Protein AF-A0A8B9TAA3-F1 (afdb_monomer)

Foldseek 3Di:
DDPPPPPLQPPLLVQLVVVLVLQQQLLQQLCCLQVLDPLVQWDWDADLNDTGTHGPDPVVSVVSNVVSVLCSVCSSVVFFQWKWKFKAAPVRHTFKIKIFGDDDDPDDPDDPVVVVNVVSVVSVVVRVCSNCCSVVDDHDDPNIDIDMDTDTDPVCPVPPPPSPDPDPDPPDDDPDPDDQPFPFPDPPGITMGGRDDD

pLDDT: mean 74.09, std 23.79, range [23.0, 96.75]

Mean predicted aligned error: 11.4 Å

Radius of gyration: 18.13 Å; Cα contacts (8 Å, |Δi|>4): 226; chains: 1; bounding box: 52×40×45 Å

Nearest PDB structures (foldseek):
  6k07-assembly1_A  TM=8.838E-01  e=9.337E-25  Homo sapiens
  4fjo-assembly3_C  TM=8.435E-01  e=1.873E-25  Mus musculus
  6k08-assembly1_A  TM=8.294E-01  e=1.663E-25  Homo sapiens
  3abd-assembly2_B  TM=8.112E-01  e=2.279E-24  Homo sapiens
  6ekm-assembly1_A  TM=8.082E-01  e=3.257E-24  Mus musculus

InterPro domains:
  IPR003511 HORMA domain [PF02301] (18-103)
  IPR003511 HORMA domain [PS50815] (13-198)
  IPR036570 HORMA domain superfamily [G3DSA:3.30.900.10] (6-195)
  IPR036570 HORMA domain superfamily [SSF56019] (13-161)
  IPR045091 Mad2-like [PTHR11842] (1-167)

Solvent-accessible surface area (backbone atoms only — not comparable to full-atom values): 11982 Å² total; per-residue (Å²): 143,80,85,79,69,88,68,70,74,54,59,37,46,53,51,21,50,55,49,44,55,47,50,54,53,47,50,37,34,48,37,53,65,65,58,54,46,68,69,88,46,46,44,85,42,76,54,73,93,37,84,42,44,39,66,72,44,65,70,60,51,47,53,53,50,53,54,42,61,66,44,34,68,36,40,42,69,63,30,44,40,33,43,30,45,34,35,18,40,80,86,66,47,67,45,36,34,44,36,41,54,53,81,84,75,78,90,66,100,64,65,66,72,65,49,53,57,51,48,44,54,52,53,34,52,50,53,55,50,57,76,54,40,58,87,78,45,81,84,72,72,83,70,31,46,75,51,80,46,76,43,60,38,87,84,44,75,82,66,51,91,74,58,79,67,81,70,76,76,88,80,71,96,68,92,73,92,63,88,75,84,56,79,75,58,81,66,91,54,46,39,62,37,66,48,78,77,131

Sequence (198 aa):
MTTLTRQDLNFGQVVADVLSEFLEVAVHLILYVREVYPIGIFQKRKKYNVPVQMSCHPELNQYIQDTLHCVKPLLEKNDVEKVVVVILDKEHHPVERFVFEITQPPLLSISSESLLSHVEQLLRAFILKISVCDAVLDNNPPGCTFTVLVHTREAATRNMEKIQVIKVSDSSGCLCASKLQSKEWKLKNFGIAKVKGC

Organism: Anas platyrhynchos (NCBI:txid8839)

Structure (mmCIF, N/CA/C/O backbone):
data_AF-A0A8B9TAA3-F1
#
_entry.id   AF-A0A8B9TAA3-F1
#
loop_
_atom_site.group_PDB
_atom_site.id
_atom_site.type_symbol
_atom_site.label_atom_id
_atom_site.label_alt_id
_atom_site.label_comp_id
_atom_site.label_asym_id
_atom_site.label_entity_id
_atom_site.label_seq_id
_atom_site.pdbx_PDB_ins_code
_atom_site.Cartn_x
_atom_site.Cartn_y
_atom_site.Cartn_z
_atom_site.occupancy
_atom_site.B_iso_or_equiv
_atom_site.auth_seq_id
_atom_site.auth_comp_id
_atom_site.auth_asym_id
_atom_site.auth_atom_id
_atom_site.pdbx_PDB_model_num
ATOM 1 N N . MET A 1 1 ? 35.825 3.969 -27.704 1.00 35.84 1 MET A N 1
ATOM 2 C CA . MET A 1 1 ? 34.403 3.707 -28.002 1.00 35.84 1 MET A CA 1
ATOM 3 C C . MET A 1 1 ? 33.716 3.341 -26.703 1.00 35.84 1 MET A C 1
ATOM 5 O O . MET A 1 1 ? 33.803 2.200 -26.279 1.00 35.84 1 MET A O 1
ATOM 9 N N . THR A 1 2 ? 33.102 4.318 -26.049 1.00 38.94 2 THR A N 1
ATOM 10 C CA . THR A 1 2 ? 32.240 4.100 -24.880 1.00 38.94 2 THR A CA 1
ATOM 11 C C . THR A 1 2 ? 31.248 5.253 -24.867 1.00 38.94 2 THR A C 1
ATOM 13 O O . THR A 1 2 ? 31.453 6.287 -24.240 1.00 38.94 2 THR A O 1
ATOM 16 N N . THR A 1 3 ? 30.204 5.117 -25.679 1.00 35.88 3 THR A N 1
ATOM 17 C CA . THR A 1 3 ? 29.025 5.980 -25.630 1.00 35.88 3 THR A CA 1
ATOM 18 C C . THR A 1 3 ? 28.256 5.628 -24.363 1.00 35.88 3 THR A C 1
ATOM 20 O O . THR A 1 3 ? 27.478 4.680 -24.349 1.00 35.88 3 THR A O 1
ATOM 23 N N . LEU A 1 4 ? 28.529 6.356 -23.278 1.00 41.09 4 LEU A N 1
ATOM 24 C CA . LEU A 1 4 ? 27.717 6.326 -22.065 1.00 41.09 4 LEU A CA 1
ATOM 25 C C . LEU A 1 4 ? 26.343 6.921 -22.396 1.00 41.09 4 LEU A C 1
ATOM 27 O O . LEU A 1 4 ? 26.202 8.131 -22.587 1.00 41.09 4 LEU A O 1
ATOM 31 N N . THR A 1 5 ? 25.337 6.058 -22.508 1.00 41.19 5 THR A N 1
ATOM 32 C CA . THR A 1 5 ? 23.937 6.416 -22.729 1.00 41.19 5 THR A CA 1
ATOM 33 C C . THR A 1 5 ? 23.378 7.099 -21.481 1.00 41.19 5 THR A C 1
ATOM 35 O O . THR A 1 5 ? 22.886 6.488 -20.540 1.00 41.19 5 THR A O 1
ATOM 38 N N . ARG A 1 6 ? 23.425 8.433 -21.472 1.00 41.75 6 ARG A N 1
ATOM 39 C CA . ARG A 1 6 ? 22.845 9.299 -20.428 1.00 41.75 6 ARG A CA 1
ATOM 40 C C . ARG A 1 6 ? 21.297 9.318 -20.433 1.00 41.75 6 ARG A C 1
ATOM 42 O O . ARG A 1 6 ? 20.706 10.187 -19.804 1.00 41.75 6 ARG A O 1
ATOM 49 N N . GLN A 1 7 ? 20.641 8.408 -21.159 1.00 45.97 7 GLN A N 1
ATOM 50 C CA . GLN A 1 7 ? 19.182 8.364 -21.350 1.00 45.97 7 GLN A CA 1
ATOM 51 C C . GLN A 1 7 ? 18.492 7.175 -20.655 1.00 45.97 7 GLN A C 1
ATOM 53 O O . GLN A 1 7 ? 17.287 7.241 -20.432 1.00 45.97 7 GLN A O 1
ATOM 58 N N . ASP A 1 8 ? 19.233 6.150 -20.221 1.00 47.09 8 ASP A N 1
ATOM 59 C CA . ASP A 1 8 ? 18.654 4.967 -19.556 1.00 47.09 8 ASP A CA 1
ATOM 60 C C . ASP A 1 8 ? 18.312 5.199 -18.070 1.00 47.09 8 ASP A C 1
ATOM 62 O O . ASP A 1 8 ? 17.507 4.478 -17.488 1.00 47.09 8 ASP A O 1
ATOM 66 N N . LEU A 1 9 ? 18.869 6.249 -17.453 1.00 50.12 9 LEU A N 1
ATOM 67 C CA . LEU A 1 9 ? 18.674 6.565 -16.030 1.00 50.12 9 LEU A CA 1
ATOM 68 C C . LEU A 1 9 ? 17.300 7.167 -15.684 1.00 50.12 9 LEU A C 1
ATOM 70 O O . LEU A 1 9 ? 17.005 7.309 -14.506 1.00 50.12 9 LEU A O 1
ATOM 74 N N . ASN A 1 10 ? 16.450 7.513 -16.658 1.00 68.19 10 ASN A N 1
ATOM 75 C CA . ASN A 1 10 ? 15.246 8.312 -16.377 1.00 68.19 10 ASN A CA 1
ATOM 76 C C . ASN A 1 10 ? 13.942 7.493 -16.341 1.00 68.19 10 ASN A C 1
ATOM 78 O O . ASN A 1 10 ? 13.054 7.772 -15.545 1.00 68.19 10 ASN A O 1
ATOM 82 N N . PHE A 1 11 ? 13.804 6.448 -17.164 1.00 73.75 11 PHE A N 1
ATOM 83 C CA . PHE A 1 11 ? 12.534 5.712 -17.247 1.00 73.75 11 PHE A CA 1
ATOM 84 C C . PHE A 1 11 ? 12.300 4.785 -16.048 1.00 73.75 11 PHE A C 1
ATOM 86 O O . PHE A 1 11 ? 11.217 4.798 -15.469 1.00 73.75 11 PHE A O 1
ATOM 93 N N . GLY A 1 12 ? 13.320 4.019 -15.642 1.00 75.44 12 GLY A N 1
ATOM 94 C CA . GLY A 1 12 ? 13.222 3.130 -14.478 1.00 75.44 12 GLY A CA 1
ATOM 95 C C . GLY A 1 12 ? 12.920 3.891 -13.184 1.00 75.44 12 GLY A C 1
ATOM 96 O O . GLY A 1 12 ? 12.114 3.430 -12.381 1.00 75.44 12 GLY A O 1
ATOM 97 N N . GLN A 1 13 ? 13.486 5.093 -13.030 1.00 82.44 13 GLN A N 1
ATOM 98 C CA . GLN A 1 13 ? 13.207 5.986 -11.901 1.00 82.44 13 GLN A CA 1
ATOM 99 C C . GLN A 1 13 ? 11.763 6.488 -11.916 1.00 82.44 13 GLN A C 1
ATOM 101 O O . GLN A 1 13 ? 11.063 6.333 -10.921 1.00 82.44 13 GLN A O 1
ATOM 106 N N . VAL A 1 14 ? 11.275 6.988 -13.058 1.00 83.38 14 VAL A N 1
ATOM 107 C CA . VAL A 1 14 ? 9.879 7.441 -13.192 1.00 83.38 14 VAL A CA 1
ATO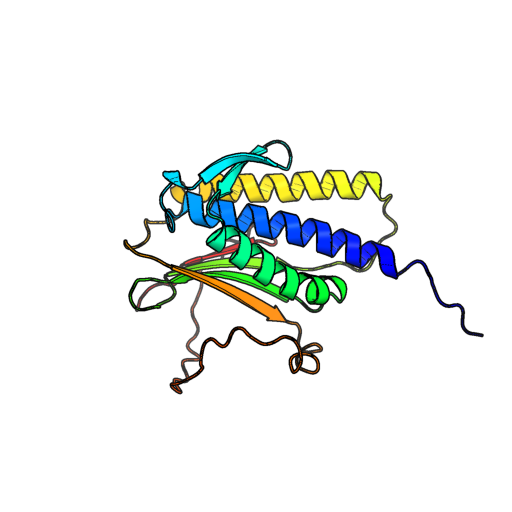M 108 C C . VAL A 1 14 ? 8.894 6.306 -12.904 1.00 83.38 14 VAL A C 1
ATOM 110 O O . VAL A 1 14 ? 7.909 6.506 -12.197 1.00 83.38 14 VAL A O 1
ATOM 113 N N . VAL A 1 15 ? 9.152 5.096 -13.411 1.00 82.94 15 VAL A N 1
ATOM 114 C CA . VAL A 1 15 ? 8.301 3.928 -13.136 1.00 82.94 15 VAL A CA 1
ATOM 115 C C . VAL A 1 15 ? 8.350 3.550 -11.655 1.00 82.94 15 VAL A C 1
ATOM 117 O O . VAL A 1 15 ? 7.301 3.291 -11.065 1.00 82.94 15 VAL A O 1
ATOM 120 N N . ALA A 1 16 ? 9.534 3.542 -11.040 1.00 86.94 16 ALA A N 1
ATOM 121 C CA . ALA A 1 16 ? 9.687 3.255 -9.618 1.00 86.94 16 ALA A CA 1
ATOM 122 C C . ALA A 1 16 ? 8.976 4.295 -8.738 1.00 86.94 16 ALA A C 1
ATOM 124 O O . ALA A 1 16 ? 8.317 3.908 -7.777 1.00 86.94 16 ALA A O 1
ATOM 125 N N . ASP A 1 17 ? 9.039 5.58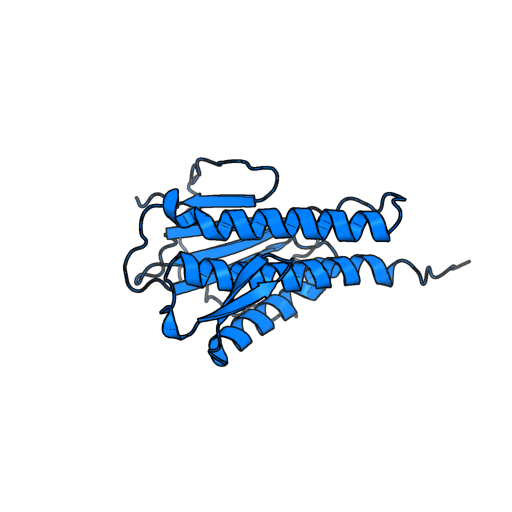2 -9.089 1.00 89.00 17 ASP A N 1
ATOM 126 C CA . ASP A 1 17 ? 8.326 6.664 -8.402 1.00 89.00 17 ASP A CA 1
ATOM 127 C C . ASP A 1 17 ? 6.809 6.476 -8.475 1.00 89.00 17 ASP A C 1
ATOM 129 O O . ASP A 1 17 ? 6.128 6.475 -7.448 1.00 89.00 17 ASP A O 1
ATOM 133 N N . VAL A 1 18 ? 6.283 6.244 -9.681 1.00 89.00 18 VAL A N 1
ATOM 134 C CA . VAL A 1 18 ? 4.846 6.032 -9.906 1.00 89.00 18 VAL A CA 1
ATOM 135 C C . VAL A 1 18 ? 4.347 4.791 -9.161 1.00 89.00 18 VAL A C 1
ATOM 137 O O . VAL A 1 18 ? 3.285 4.831 -8.537 1.00 89.00 18 VAL A O 1
ATOM 140 N N . LEU A 1 19 ? 5.104 3.689 -9.198 1.00 89.81 19 LEU A N 1
ATOM 141 C CA . LEU A 1 19 ? 4.757 2.463 -8.476 1.00 89.81 19 LEU A CA 1
ATOM 142 C C . LEU A 1 19 ? 4.865 2.639 -6.961 1.00 89.81 19 LEU A C 1
ATOM 144 O O . LEU A 1 19 ? 4.010 2.129 -6.243 1.00 89.81 19 LEU A O 1
ATOM 148 N N . SER A 1 20 ? 5.872 3.362 -6.470 1.00 92.12 20 SER A N 1
ATOM 149 C CA . SER A 1 20 ? 6.030 3.645 -5.042 1.00 92.12 20 SER A CA 1
ATOM 150 C C . SER A 1 20 ? 4.861 4.476 -4.513 1.00 92.12 20 SER A C 1
ATOM 152 O O . SER A 1 20 ? 4.282 4.114 -3.491 1.00 92.12 20 SER A O 1
ATOM 154 N N . GLU A 1 21 ? 4.460 5.538 -5.222 1.00 93.00 21 GLU A N 1
ATOM 155 C CA . GLU A 1 21 ? 3.287 6.341 -4.849 1.00 93.00 21 GLU A CA 1
ATOM 156 C C . GLU A 1 21 ? 2.005 5.496 -4.873 1.00 93.00 21 GLU A C 1
ATOM 158 O O . GLU A 1 21 ? 1.178 5.567 -3.961 1.00 93.00 21 GLU A O 1
ATOM 163 N N . PHE A 1 22 ? 1.844 4.653 -5.894 1.00 93.38 22 PHE A N 1
ATOM 164 C CA . PHE A 1 22 ? 0.690 3.767 -5.986 1.00 93.38 22 PHE A CA 1
ATOM 165 C C . PHE A 1 22 ? 0.630 2.768 -4.827 1.00 93.38 22 PHE A C 1
ATOM 167 O O . PHE A 1 22 ? -0.433 2.603 -4.227 1.00 93.38 22 PHE A O 1
ATOM 174 N N . LEU A 1 23 ? 1.748 2.109 -4.509 1.00 93.94 23 LEU A N 1
ATOM 175 C CA . LEU A 1 23 ? 1.826 1.142 -3.416 1.00 93.94 23 LEU A CA 1
ATOM 176 C C . LEU A 1 23 ? 1.536 1.812 -2.072 1.00 93.94 23 LEU A C 1
ATOM 178 O O . LEU A 1 23 ? 0.813 1.233 -1.267 1.00 93.94 23 LEU A O 1
ATOM 182 N N . GLU A 1 24 ? 2.006 3.043 -1.852 1.00 95.56 24 GLU A N 1
ATOM 183 C CA . GLU A 1 24 ? 1.664 3.822 -0.658 1.00 95.56 24 GLU A CA 1
ATOM 184 C C . GLU A 1 24 ? 0.150 3.994 -0.533 1.00 95.56 24 GLU A C 1
ATOM 186 O O . GLU A 1 24 ? -0.440 3.620 0.482 1.00 95.56 24 GLU A O 1
ATOM 191 N N . VAL A 1 25 ? -0.503 4.511 -1.576 1.00 95.81 25 VAL A N 1
ATOM 192 C CA . VAL A 1 25 ? -1.957 4.735 -1.576 1.00 95.81 25 VAL A CA 1
ATOM 193 C C . VAL A 1 25 ? -2.721 3.416 -1.426 1.00 95.81 25 VAL A C 1
ATOM 195 O O . VAL A 1 25 ? -3.713 3.355 -0.698 1.00 95.81 25 VAL A O 1
ATOM 198 N N . ALA A 1 26 ? -2.266 2.350 -2.085 1.00 95.19 26 ALA A N 1
ATOM 199 C CA . ALA A 1 26 ? -2.897 1.039 -2.026 1.00 95.19 26 ALA A CA 1
ATOM 200 C C . ALA A 1 26 ? -2.803 0.414 -0.627 1.00 95.19 26 ALA A C 1
ATOM 202 O O . ALA A 1 26 ? -3.810 -0.092 -0.137 1.00 95.19 26 ALA A O 1
ATOM 203 N N . VAL A 1 27 ? -1.642 0.485 0.037 1.00 95.69 27 VAL A N 1
ATOM 204 C CA . VAL A 1 27 ? -1.459 -0.020 1.409 1.00 95.69 27 VAL A CA 1
ATOM 205 C C . VAL A 1 27 ? -2.389 0.718 2.366 1.00 95.69 27 VAL A C 1
ATOM 207 O O . VAL A 1 27 ? -3.161 0.075 3.072 1.00 95.69 27 VAL A O 1
ATOM 210 N N . HIS A 1 28 ? -2.399 2.054 2.337 1.00 96.44 28 HIS A N 1
ATOM 211 C CA . HIS A 1 28 ? -3.296 2.852 3.177 1.00 96.44 28 HIS A CA 1
ATOM 212 C C . HIS A 1 28 ? -4.768 2.485 2.978 1.00 96.44 28 HIS A C 1
ATOM 214 O O . HIS A 1 28 ? -5.516 2.327 3.945 1.00 96.44 28 HIS A O 1
ATOM 220 N N . LEU A 1 29 ? -5.178 2.305 1.722 1.00 95.81 29 LEU A N 1
ATOM 221 C CA . LEU A 1 29 ? -6.547 1.943 1.399 1.00 95.81 29 LEU A CA 1
ATOM 222 C C . LEU A 1 29 ? -6.897 0.518 1.852 1.00 95.81 29 LEU A C 1
ATOM 224 O O . LEU A 1 29 ? -7.996 0.314 2.355 1.00 95.81 29 LEU A O 1
ATOM 228 N N . ILE A 1 30 ? -5.985 -0.452 1.724 1.00 94.75 30 ILE A N 1
ATOM 229 C CA . ILE A 1 30 ? -6.185 -1.820 2.233 1.00 94.75 30 ILE A CA 1
ATOM 230 C C . ILE A 1 30 ? -6.371 -1.799 3.753 1.00 94.75 30 ILE A C 1
ATOM 232 O O . ILE A 1 30 ? -7.315 -2.404 4.256 1.00 94.75 30 ILE A O 1
ATOM 236 N N . LEU A 1 31 ? -5.513 -1.074 4.478 1.00 95.06 31 LEU A N 1
ATOM 237 C CA . LEU A 1 31 ? -5.593 -0.965 5.938 1.00 95.06 31 LEU A CA 1
ATOM 238 C C . LEU A 1 31 ? -6.913 -0.349 6.409 1.00 95.06 31 LEU A C 1
ATOM 240 O O . LEU A 1 31 ? -7.438 -0.758 7.443 1.00 95.06 31 LEU A O 1
ATOM 244 N N . TYR A 1 32 ? -7.446 0.602 5.639 1.00 95.62 32 TYR A N 1
ATOM 245 C CA . TYR A 1 32 ? -8.754 1.199 5.882 1.00 95.62 32 TYR A CA 1
ATOM 246 C C . TYR A 1 32 ? -9.900 0.223 5.590 1.00 95.62 32 TYR A C 1
ATOM 248 O O . TYR A 1 32 ? -10.747 0.002 6.448 1.00 95.62 32 TYR A O 1
ATOM 256 N N . VAL A 1 33 ? -9.936 -0.363 4.387 1.00 93.81 33 VAL A N 1
ATOM 257 C CA . VAL A 1 33 ? -11.054 -1.210 3.928 1.00 93.81 33 VAL A CA 1
ATOM 258 C C . VAL A 1 33 ? -11.149 -2.504 4.733 1.00 93.81 33 VAL A C 1
ATOM 260 O O . VAL A 1 33 ? -12.241 -3.003 4.955 1.00 93.81 33 VAL A O 1
ATOM 263 N N . ARG A 1 34 ? -10.014 -3.051 5.179 1.00 93.19 34 ARG A N 1
ATOM 264 C CA . ARG A 1 34 ? -9.964 -4.282 5.982 1.00 93.19 34 ARG A CA 1
ATOM 265 C C . ARG A 1 34 ? -9.971 -4.027 7.489 1.00 93.19 34 ARG A C 1
ATOM 267 O O . ARG A 1 34 ? -9.723 -4.962 8.246 1.00 93.19 34 ARG A O 1
ATOM 274 N N . GLU A 1 35 ? -10.200 -2.776 7.896 1.00 93.50 35 GLU A N 1
ATOM 275 C CA . GLU A 1 35 ? -10.317 -2.335 9.292 1.00 93.50 35 GLU A CA 1
ATOM 276 C C . GLU A 1 35 ? -9.154 -2.795 10.194 1.00 93.50 35 GLU A C 1
ATOM 278 O O . GLU A 1 35 ? -9.328 -3.058 11.383 1.00 93.50 35 GLU A O 1
ATOM 283 N N . VAL A 1 36 ? -7.937 -2.875 9.637 1.00 93.88 36 VAL A N 1
ATOM 284 C CA . VAL A 1 36 ? -6.721 -3.230 10.399 1.00 93.88 36 VAL A CA 1
ATOM 285 C C . VAL A 1 36 ? -6.403 -2.138 11.421 1.00 93.88 36 VAL A C 1
ATOM 287 O O . VAL A 1 36 ? -5.937 -2.414 12.524 1.00 93.88 36 VAL A O 1
ATOM 290 N N . TYR A 1 37 ? -6.699 -0.889 11.060 1.00 94.50 37 TYR A N 1
ATOM 291 C CA . TYR A 1 37 ? -6.613 0.267 11.941 1.00 94.50 37 TYR A CA 1
ATOM 292 C C . TYR A 1 37 ? -7.961 0.991 12.017 1.00 94.50 37 TYR A C 1
ATOM 294 O O . TYR A 1 37 ? -8.730 0.970 11.054 1.00 94.50 37 TYR A O 1
ATOM 302 N N . PRO A 1 38 ? -8.254 1.677 13.136 1.00 93.56 38 PRO A N 1
ATOM 303 C CA . PRO A 1 38 ? -9.526 2.363 13.317 1.00 93.56 38 PRO A CA 1
ATOM 304 C C . PRO A 1 38 ? -9.718 3.482 12.289 1.00 93.56 38 PRO A C 1
ATOM 306 O O 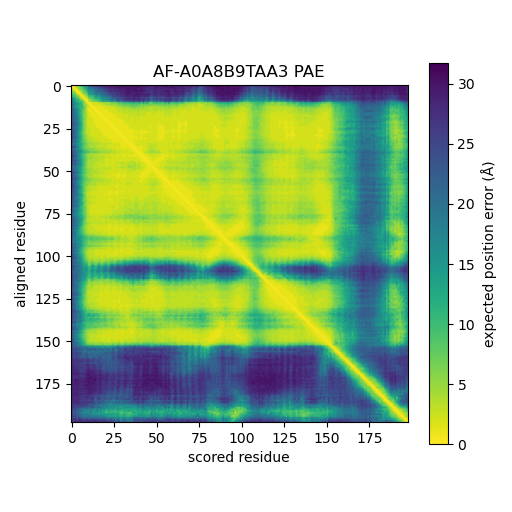. PRO A 1 38 ? -8.826 4.296 12.062 1.00 93.56 38 PRO A O 1
ATOM 309 N N . ILE A 1 39 ? -10.929 3.607 11.745 1.00 93.31 39 ILE A N 1
ATOM 310 C CA . ILE A 1 39 ? -11.269 4.620 10.729 1.00 93.31 39 ILE A CA 1
ATOM 311 C C . ILE A 1 39 ? -10.927 6.065 11.138 1.00 93.31 39 ILE A C 1
ATOM 313 O O . ILE A 1 39 ? -10.679 6.900 10.274 1.00 93.31 39 ILE A O 1
ATOM 317 N N . GLY A 1 40 ? -10.874 6.362 12.443 1.00 94.50 40 GLY A N 1
ATOM 318 C CA . GLY A 1 40 ? -10.580 7.694 12.979 1.00 94.50 40 GLY A CA 1
ATOM 319 C C . GLY A 1 40 ? -9.165 8.204 12.690 1.00 94.50 40 GLY A C 1
ATOM 320 O O . GLY A 1 40 ? -8.944 9.411 12.758 1.00 94.50 40 GLY A O 1
ATOM 321 N N . ILE A 1 41 ? -8.219 7.323 12.337 1.00 95.19 41 ILE A N 1
ATOM 322 C CA . ILE A 1 41 ? -6.873 7.748 11.922 1.00 95.19 41 ILE A CA 1
ATOM 323 C C . ILE A 1 41 ? -6.779 8.050 10.425 1.00 95.19 41 ILE A C 1
ATOM 325 O O . ILE A 1 41 ? -5.726 8.501 9.979 1.00 95.19 41 ILE A O 1
ATOM 329 N N . PHE A 1 42 ? -7.832 7.798 9.643 1.00 96.69 42 PHE A N 1
ATOM 330 C CA . PHE A 1 42 ? -7.827 7.992 8.197 1.00 96.69 42 PHE A CA 1
ATOM 331 C C . PHE A 1 42 ? -8.557 9.268 7.790 1.00 96.69 42 PHE A C 1
ATOM 333 O O . PHE A 1 42 ? -9.613 9.620 8.314 1.00 96.69 42 PHE A O 1
ATOM 340 N N . GLN A 1 43 ? -8.001 9.947 6.793 1.00 96.75 43 GLN A N 1
ATOM 341 C CA . GLN A 1 43 ? -8.584 11.124 6.179 1.00 96.75 43 GLN A CA 1
ATOM 342 C C . GLN A 1 43 ? -8.826 10.883 4.693 1.00 96.75 43 GLN A C 1
ATOM 344 O O . GLN A 1 43 ? -7.952 10.418 3.953 1.00 96.75 43 GLN A O 1
ATOM 349 N N . LYS A 1 44 ? -10.010 11.296 4.238 1.00 95.81 44 LYS A N 1
ATOM 350 C CA . LYS A 1 44 ? -10.379 11.251 2.828 1.00 95.81 44 LYS A CA 1
ATOM 351 C C . LYS A 1 44 ? -9.512 12.223 2.028 1.00 95.81 44 LYS A C 1
ATOM 353 O O . LYS A 1 44 ? -9.490 13.426 2.287 1.00 95.81 44 LYS A O 1
ATOM 358 N N . ARG A 1 45 ? -8.822 11.700 1.022 1.00 95.69 45 ARG A N 1
ATOM 359 C CA . ARG A 1 45 ? -7.987 12.432 0.062 1.00 95.69 45 ARG A CA 1
ATOM 360 C C . ARG A 1 45 ? -8.422 12.086 -1.361 1.00 95.69 45 ARG A C 1
ATOM 362 O O . ARG A 1 45 ? -9.283 11.235 -1.574 1.00 95.69 45 ARG A O 1
ATOM 369 N N . LYS A 1 46 ? -7.849 12.771 -2.350 1.00 94.12 46 LYS A N 1
ATOM 370 C CA . LYS A 1 46 ? -8.084 12.500 -3.772 1.00 94.12 46 LYS A CA 1
ATOM 371 C C . LYS A 1 46 ? -6.755 12.159 -4.442 1.00 94.12 46 LYS A C 1
ATOM 373 O O . LYS A 1 46 ? -5.847 12.984 -4.430 1.00 94.12 46 LYS A O 1
ATOM 378 N N . LYS A 1 47 ? -6.654 10.959 -5.015 1.00 92.00 47 LYS A N 1
ATOM 379 C CA . LYS A 1 47 ? -5.492 10.459 -5.774 1.00 92.00 47 LYS A CA 1
ATOM 380 C C . LYS A 1 47 ? -5.996 9.767 -7.036 1.00 92.00 47 LYS A C 1
ATOM 382 O O . LYS A 1 47 ? -7.078 9.192 -6.999 1.00 92.00 47 LYS A O 1
ATOM 387 N N . TYR A 1 48 ? -5.285 9.888 -8.159 1.00 90.69 48 TYR A N 1
ATOM 388 C CA . TYR A 1 48 ? -5.710 9.339 -9.464 1.00 90.69 48 TYR A CA 1
ATOM 389 C C . TYR A 1 48 ? -7.166 9.697 -9.834 1.00 90.69 48 TYR A C 1
ATOM 391 O O . TYR A 1 48 ? -7.944 8.886 -10.338 1.00 90.69 48 TYR A O 1
ATOM 399 N N . ASN A 1 49 ? -7.580 10.918 -9.475 1.00 91.19 49 ASN A N 1
ATOM 400 C CA . ASN A 1 49 ? -8.941 11.433 -9.632 1.00 91.19 49 ASN A CA 1
ATOM 401 C C . ASN A 1 49 ? -10.059 10.585 -8.963 1.00 91.19 49 ASN A C 1
ATOM 403 O O . ASN A 1 49 ? -11.226 10.684 -9.350 1.00 91.19 49 ASN A O 1
ATOM 407 N N . VAL A 1 50 ? -9.733 9.795 -7.933 1.00 92.94 50 VAL A N 1
ATOM 408 C CA . VAL A 1 50 ? -10.680 9.029 -7.098 1.00 92.94 50 VAL A CA 1
ATOM 409 C C . VAL A 1 50 ? -10.512 9.347 -5.612 1.00 92.94 50 VAL A C 1
ATOM 411 O O . VAL A 1 50 ? -9.432 9.769 -5.190 1.00 92.94 50 VAL A O 1
ATOM 414 N N . PRO A 1 51 ? -11.579 9.205 -4.803 1.00 94.25 51 PRO A N 1
ATOM 415 C CA . PRO A 1 51 ? -11.461 9.323 -3.357 1.00 94.25 51 PRO A CA 1
ATOM 416 C C . PRO A 1 51 ? -10.662 8.144 -2.794 1.00 94.25 51 PRO A C 1
ATOM 418 O O . PRO A 1 51 ? -10.953 6.993 -3.102 1.00 94.25 51 PRO A O 1
ATOM 421 N N . VAL A 1 52 ? -9.688 8.442 -1.943 1.00 95.44 52 VAL A N 1
ATOM 422 C CA . VAL A 1 52 ? -8.867 7.459 -1.226 1.00 95.44 52 VAL A CA 1
ATOM 423 C C . VAL A 1 52 ? -8.825 7.806 0.255 1.00 95.44 52 VAL A C 1
ATOM 425 O O . VAL A 1 52 ? -9.122 8.939 0.636 1.00 95.44 52 VAL A O 1
ATOM 428 N N . GLN A 1 53 ? -8.456 6.840 1.086 1.00 96.31 53 GLN A N 1
ATOM 429 C CA . GLN A 1 53 ? -8.282 7.029 2.522 1.00 96.31 53 GLN A CA 1
ATOM 430 C C . GLN A 1 53 ? -6.797 6.925 2.837 1.00 96.31 53 GLN A C 1
ATOM 432 O O . GLN A 1 53 ? -6.162 5.943 2.467 1.00 96.31 53 GLN A O 1
ATOM 437 N N . MET A 1 54 ? -6.250 7.954 3.478 1.00 96.31 54 MET A N 1
ATOM 438 C CA . MET A 1 54 ? -4.835 8.033 3.853 1.00 96.31 54 MET A CA 1
ATOM 439 C C . MET A 1 54 ? -4.742 8.190 5.364 1.00 96.31 54 MET A C 1
ATOM 441 O O . MET A 1 54 ? -5.534 8.946 5.929 1.00 96.31 54 MET A O 1
ATOM 445 N N . SER A 1 55 ? -3.808 7.510 6.028 1.00 96.25 55 SER A N 1
ATOM 446 C CA . SER A 1 55 ? -3.653 7.682 7.471 1.00 96.25 55 SER A CA 1
ATOM 447 C C . SER A 1 55 ? -2.984 9.011 7.807 1.00 96.25 55 SER A C 1
ATOM 449 O O . SER A 1 55 ? -2.146 9.537 7.075 1.00 96.25 55 SER A O 1
ATOM 451 N N . CYS A 1 56 ? -3.375 9.561 8.949 1.00 94.94 56 CYS A N 1
ATOM 452 C CA . CYS A 1 56 ? -2.783 10.736 9.575 1.00 94.94 56 CYS A CA 1
ATOM 453 C C . CYS A 1 56 ? -1.869 10.352 10.750 1.00 94.94 56 CYS A C 1
ATOM 455 O O . CYS A 1 56 ? -1.344 11.238 11.420 1.00 94.94 56 CYS A O 1
ATOM 457 N N . HIS A 1 57 ? -1.705 9.053 11.032 1.00 95.19 57 HIS A N 1
ATOM 458 C CA . HIS A 1 57 ? -0.875 8.578 12.134 1.00 95.19 57 HIS A CA 1
ATOM 459 C C . HIS A 1 57 ? 0.610 8.612 11.737 1.00 95.19 57 HIS A C 1
ATOM 461 O O . HIS A 1 57 ? 0.997 7.898 10.809 1.00 95.19 57 HIS A O 1
ATOM 467 N N . PRO A 1 58 ? 1.457 9.401 12.423 1.00 94.12 58 PRO A N 1
ATOM 468 C CA . PRO A 1 58 ? 2.826 9.657 11.982 1.00 94.12 58 PRO A CA 1
ATOM 469 C C . PRO A 1 58 ? 3.680 8.388 11.939 1.00 94.12 58 PRO A C 1
ATOM 471 O O . PRO A 1 58 ? 4.365 8.164 10.950 1.00 94.12 58 PRO A O 1
ATOM 474 N N . GLU A 1 59 ? 3.595 7.517 12.947 1.00 92.75 59 GLU A N 1
ATOM 475 C CA . GLU A 1 59 ? 4.413 6.294 12.993 1.00 92.75 59 GLU A CA 1
ATOM 476 C C . GLU A 1 59 ? 4.009 5.277 11.918 1.00 92.75 59 GLU A C 1
ATOM 478 O O . GLU A 1 59 ? 4.858 4.578 11.372 1.00 92.75 59 GLU A O 1
ATOM 483 N N . LEU A 1 60 ? 2.715 5.219 11.576 1.00 92.69 60 LEU A N 1
ATOM 484 C CA . LEU A 1 60 ? 2.221 4.313 10.537 1.00 92.69 60 LEU A CA 1
ATOM 485 C C . LEU A 1 60 ? 2.677 4.802 9.163 1.00 92.69 60 LEU A C 1
ATOM 487 O O . LEU A 1 60 ? 3.195 4.025 8.364 1.00 92.69 60 LEU A O 1
ATOM 491 N N . ASN A 1 61 ? 2.524 6.104 8.917 1.00 93.94 61 ASN A N 1
ATOM 492 C CA . ASN A 1 61 ? 2.970 6.737 7.684 1.00 93.94 61 ASN A CA 1
ATOM 493 C C . ASN A 1 61 ? 4.483 6.568 7.512 1.00 93.94 61 ASN A C 1
ATOM 495 O O . ASN A 1 61 ? 4.924 6.187 6.432 1.00 93.94 61 ASN A O 1
ATOM 499 N N . GLN A 1 62 ? 5.259 6.779 8.580 1.00 93.81 62 GLN A N 1
ATOM 500 C CA . GLN A 1 62 ? 6.708 6.600 8.565 1.00 93.81 62 GLN A CA 1
ATOM 501 C C . GLN A 1 62 ? 7.088 5.154 8.235 1.00 93.81 62 GLN A C 1
ATOM 503 O O . GLN A 1 62 ? 7.890 4.933 7.337 1.00 93.81 62 GLN A O 1
ATOM 508 N N . TYR A 1 63 ? 6.463 4.163 8.881 1.00 93.44 63 TYR A N 1
ATOM 509 C CA . TYR A 1 63 ? 6.725 2.751 8.593 1.00 93.44 63 TYR A CA 1
ATOM 510 C C . TYR A 1 63 ? 6.453 2.387 7.125 1.00 93.44 63 TYR A C 1
ATOM 512 O O . TYR A 1 63 ? 7.263 1.711 6.484 1.00 93.44 63 TYR A O 1
ATOM 520 N N . ILE A 1 64 ? 5.323 2.844 6.574 1.00 92.94 64 ILE A N 1
ATOM 521 C CA . ILE A 1 64 ? 4.967 2.598 5.170 1.00 92.94 64 ILE A CA 1
ATOM 522 C C . ILE A 1 64 ? 5.977 3.285 4.242 1.00 92.94 64 ILE A C 1
ATOM 524 O O . ILE A 1 64 ? 6.453 2.664 3.292 1.00 92.94 64 ILE A O 1
ATOM 528 N N . GLN A 1 65 ? 6.344 4.535 4.530 1.00 92.94 65 GLN A N 1
ATOM 529 C CA . GLN A 1 65 ? 7.315 5.292 3.741 1.00 92.94 65 GLN A CA 1
ATOM 530 C C . GLN A 1 65 ? 8.707 4.661 3.771 1.00 92.94 65 GLN A C 1
ATOM 532 O O . GLN A 1 65 ? 9.299 4.481 2.710 1.00 92.94 65 GLN A O 1
ATOM 537 N N . ASP A 1 66 ? 9.202 4.259 4.940 1.00 90.25 66 ASP A N 1
ATOM 538 C CA . ASP A 1 66 ? 10.503 3.600 5.090 1.00 90.25 66 ASP A CA 1
ATOM 539 C C . ASP A 1 66 ? 10.532 2.271 4.327 1.00 90.25 66 ASP A C 1
ATOM 541 O O . ASP A 1 66 ?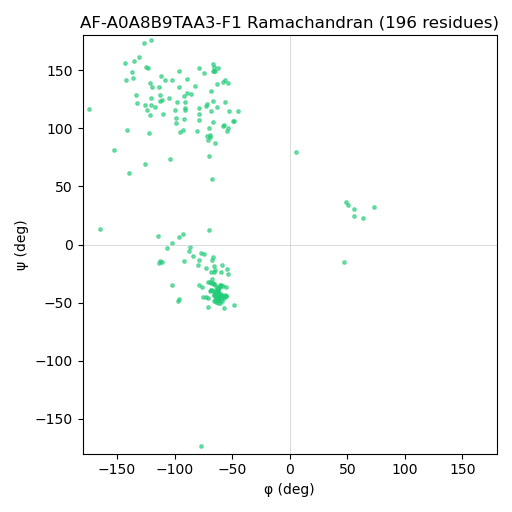 11.474 1.986 3.583 1.00 90.25 66 ASP A O 1
ATOM 545 N N . THR A 1 67 ? 9.453 1.489 4.432 1.00 89.50 67 THR A N 1
ATOM 546 C CA . THR A 1 67 ? 9.301 0.230 3.693 1.00 89.50 67 THR A CA 1
ATOM 547 C C . THR A 1 67 ? 9.373 0.469 2.184 1.00 89.50 67 THR A C 1
ATOM 549 O O . THR A 1 67 ? 10.124 -0.205 1.479 1.00 89.50 67 THR A O 1
ATOM 552 N N . LEU A 1 68 ? 8.632 1.451 1.666 1.00 89.75 68 LEU A N 1
ATOM 553 C CA . LEU A 1 68 ? 8.619 1.760 0.235 1.00 89.75 68 LEU A CA 1
ATOM 554 C C . LEU A 1 68 ? 9.928 2.391 -0.242 1.00 89.75 68 LEU A C 1
ATOM 556 O O . LEU A 1 68 ? 10.372 2.103 -1.353 1.00 89.75 68 LEU A O 1
ATOM 560 N N . HIS A 1 69 ? 10.600 3.166 0.607 1.00 88.81 69 HIS A N 1
ATOM 561 C CA . HIS A 1 69 ? 11.927 3.702 0.332 1.00 88.81 69 HIS A CA 1
ATOM 562 C C . HIS A 1 69 ? 12.962 2.579 0.155 1.00 88.81 69 HIS A C 1
ATOM 564 O O . HIS A 1 69 ? 13.825 2.668 -0.718 1.00 88.81 69 HIS A O 1
ATOM 570 N N . CYS A 1 70 ? 12.849 1.482 0.912 1.00 87.50 70 CYS A N 1
ATOM 571 C CA . CYS A 1 70 ? 13.666 0.284 0.703 1.00 87.50 70 CYS A CA 1
ATOM 572 C C . CYS A 1 70 ? 13.317 -0.469 -0.594 1.00 87.50 70 CYS A C 1
ATOM 574 O O . CYS A 1 70 ? 14.199 -1.065 -1.212 1.00 87.50 70 CYS A O 1
ATOM 576 N N . VAL A 1 71 ? 12.052 -0.441 -1.026 1.00 86.31 71 VAL A N 1
ATOM 577 C CA . VAL A 1 71 ? 11.579 -1.127 -2.243 1.00 86.31 71 VAL A CA 1
ATOM 578 C C . VAL A 1 71 ? 11.927 -0.360 -3.518 1.00 86.31 71 VAL A C 1
ATOM 580 O O . VAL A 1 71 ? 12.252 -0.971 -4.537 1.00 86.31 71 VAL A O 1
ATOM 583 N N . LYS A 1 72 ? 11.918 0.973 -3.473 1.00 87.19 72 LYS A N 1
ATOM 584 C CA . LYS A 1 72 ? 12.204 1.854 -4.610 1.00 87.19 72 LYS A CA 1
ATOM 585 C C . LYS A 1 72 ? 13.485 1.502 -5.392 1.00 87.19 72 LYS A C 1
ATOM 587 O O . LYS A 1 72 ? 13.370 1.284 -6.597 1.00 87.19 72 LYS A O 1
ATOM 592 N N . PRO A 1 73 ? 14.678 1.346 -4.780 1.00 87.62 73 PRO A N 1
ATOM 593 C CA . PRO A 1 73 ? 15.893 1.001 -5.529 1.00 87.62 73 PRO A CA 1
ATOM 594 C C . PRO A 1 73 ? 15.843 -0.397 -6.164 1.00 87.62 73 PRO A C 1
ATOM 596 O O . PRO A 1 73 ? 16.556 -0.658 -7.133 1.00 87.62 73 PRO A O 1
ATOM 599 N N . LEU A 1 74 ? 15.019 -1.309 -5.634 1.00 85.69 74 LEU A N 1
ATOM 600 C CA . LEU A 1 74 ? 14.788 -2.625 -6.235 1.00 85.69 74 LEU A CA 1
ATOM 601 C C . LEU A 1 74 ? 13.854 -2.512 -7.449 1.00 85.69 74 LEU A C 1
ATOM 603 O O . LEU A 1 74 ? 14.051 -3.204 -8.447 1.00 85.69 74 LEU A O 1
ATOM 607 N N . LEU A 1 75 ? 12.863 -1.616 -7.395 1.00 85.69 75 LEU A N 1
ATOM 608 C CA . LEU A 1 75 ? 11.982 -1.321 -8.528 1.00 85.69 75 LEU A CA 1
ATOM 609 C C . LEU A 1 75 ? 12.734 -0.651 -9.680 1.00 85.69 75 LEU A C 1
ATOM 611 O O . LEU A 1 75 ? 12.495 -1.010 -10.830 1.00 85.69 75 LEU A O 1
ATOM 615 N N . GLU A 1 76 ? 13.661 0.262 -9.380 1.00 86.06 76 GLU A N 1
ATOM 616 C CA . GLU A 1 76 ? 14.498 0.938 -10.385 1.00 86.06 76 GLU A CA 1
ATOM 617 C C . GLU A 1 76 ? 15.338 -0.050 -11.204 1.00 86.06 76 GLU A C 1
ATOM 619 O O . GLU A 1 76 ? 15.545 0.144 -12.401 1.00 86.06 76 GLU A O 1
ATOM 624 N N . LYS A 1 77 ? 15.798 -1.131 -10.565 1.00 83.06 77 LYS A N 1
ATOM 625 C CA . LYS A 1 77 ? 16.570 -2.208 -11.202 1.00 83.06 77 LYS A CA 1
ATOM 626 C C . LYS A 1 77 ? 15.699 -3.294 -11.830 1.00 83.06 77 LYS A C 1
ATOM 628 O O . LYS A 1 77 ? 16.237 -4.224 -12.423 1.00 83.06 77 LYS A O 1
ATOM 633 N N . ASN A 1 78 ? 14.373 -3.188 -11.703 1.00 82.06 78 ASN A N 1
ATOM 634 C CA . ASN A 1 78 ? 13.418 -4.232 -12.077 1.00 82.06 78 ASN A CA 1
ATOM 635 C C . ASN A 1 78 ? 13.694 -5.581 -11.374 1.00 82.06 78 ASN A C 1
ATOM 637 O O . ASN A 1 78 ? 13.395 -6.649 -11.905 1.00 82.06 78 ASN A O 1
ATOM 641 N N . ASP A 1 79 ? 14.250 -5.533 -10.159 1.00 85.69 79 ASP A N 1
ATOM 642 C CA . ASP A 1 79 ? 14.593 -6.707 -9.349 1.00 85.69 79 ASP A CA 1
ATOM 643 C C . ASP A 1 79 ? 13.391 -7.237 -8.552 1.00 85.69 79 ASP A C 1
ATOM 645 O O . ASP A 1 79 ? 13.463 -8.320 -7.979 1.00 85.69 79 ASP A O 1
ATOM 649 N N . VAL A 1 80 ? 12.275 -6.506 -8.504 1.00 85.94 80 VAL A N 1
ATOM 650 C CA . VAL A 1 80 ? 11.050 -6.916 -7.797 1.00 85.94 80 VAL A CA 1
ATOM 651 C C . VAL A 1 80 ? 10.145 -7.729 -8.724 1.00 85.94 80 VAL A C 1
ATOM 653 O O . VAL A 1 80 ? 9.839 -7.317 -9.843 1.00 85.94 80 VAL A O 1
ATOM 656 N N . GLU A 1 81 ? 9.693 -8.885 -8.247 1.00 87.00 81 GLU A N 1
ATOM 657 C CA . GLU A 1 81 ? 8.678 -9.712 -8.904 1.00 87.00 81 GLU A CA 1
ATOM 658 C C . GLU A 1 81 ? 7.293 -9.450 -8.305 1.00 87.00 81 GLU A C 1
ATOM 660 O O . GLU A 1 81 ? 6.325 -9.239 -9.036 1.00 87.00 81 GLU A O 1
ATOM 665 N N . LYS A 1 82 ? 7.186 -9.456 -6.968 1.00 87.75 82 LYS A N 1
ATOM 666 C CA . LYS A 1 82 ? 5.905 -9.296 -6.262 1.00 87.75 82 LYS A CA 1
ATOM 667 C C . LYS A 1 82 ? 6.070 -8.463 -5.004 1.00 87.75 82 LYS A C 1
ATOM 669 O O . LYS A 1 82 ? 7.031 -8.644 -4.261 1.00 87.75 82 LYS A O 1
ATOM 674 N N . VAL A 1 83 ? 5.090 -7.614 -4.728 1.00 89.19 83 VAL A N 1
ATOM 675 C CA . VAL A 1 83 ? 4.916 -6.960 -3.427 1.00 89.19 83 VAL A CA 1
ATOM 676 C C . VAL A 1 83 ? 3.641 -7.512 -2.811 1.00 89.19 83 VAL A C 1
ATOM 678 O O . VAL A 1 83 ? 2.608 -7.562 -3.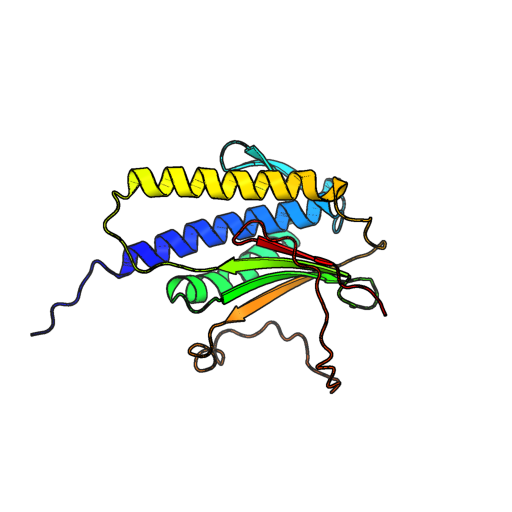472 1.00 89.19 83 VAL A O 1
ATOM 681 N N . VAL A 1 84 ? 3.705 -7.976 -1.568 1.00 89.94 84 VAL A N 1
ATOM 682 C CA . VAL A 1 84 ? 2.587 -8.641 -0.900 1.00 89.94 84 VAL A CA 1
ATOM 683 C C . VAL A 1 84 ? 2.293 -7.951 0.417 1.00 89.94 84 VAL A C 1
ATOM 685 O O . VAL A 1 84 ? 3.139 -7.935 1.304 1.00 89.94 84 VAL A O 1
ATOM 688 N N . VAL A 1 85 ? 1.081 -7.426 0.571 1.00 92.56 85 VAL A N 1
ATOM 689 C CA . VAL A 1 85 ? 0.586 -6.956 1.871 1.00 92.56 85 VAL A CA 1
ATOM 690 C C . VAL A 1 85 ? -0.129 -8.120 2.536 1.00 92.56 85 VAL A C 1
ATOM 692 O O . VAL A 1 85 ? -1.126 -8.621 2.014 1.00 92.56 85 VAL A O 1
ATOM 695 N N . VAL A 1 86 ? 0.405 -8.584 3.659 1.00 91.56 86 VAL A N 1
ATOM 696 C CA . VAL A 1 86 ? -0.130 -9.713 4.417 1.00 91.56 86 VAL A CA 1
ATOM 697 C C . VAL A 1 86 ? -0.836 -9.180 5.651 1.00 91.56 86 VAL A C 1
ATOM 699 O O . VAL A 1 86 ? -0.231 -8.453 6.433 1.00 91.56 86 VAL A O 1
ATOM 702 N N . ILE A 1 87 ? -2.094 -9.567 5.833 1.00 91.69 87 ILE A N 1
ATOM 703 C CA . ILE A 1 87 ? -2.840 -9.346 7.070 1.00 91.69 87 ILE A CA 1
ATOM 704 C C . ILE A 1 87 ? -2.640 -10.570 7.956 1.00 91.69 87 ILE A C 1
ATOM 706 O O . ILE A 1 87 ? -2.839 -11.703 7.509 1.00 91.69 87 ILE A O 1
ATOM 710 N N . LEU A 1 88 ? -2.222 -10.329 9.192 1.00 90.31 88 LEU A N 1
ATOM 711 C CA . LEU A 1 88 ? -1.941 -11.334 10.206 1.00 90.31 88 LEU A CA 1
ATOM 712 C C . LEU A 1 88 ? -2.984 -11.237 11.322 1.00 90.31 88 LEU A C 1
ATOM 714 O O . LEU A 1 88 ? -3.405 -10.133 11.664 1.00 90.31 88 LEU A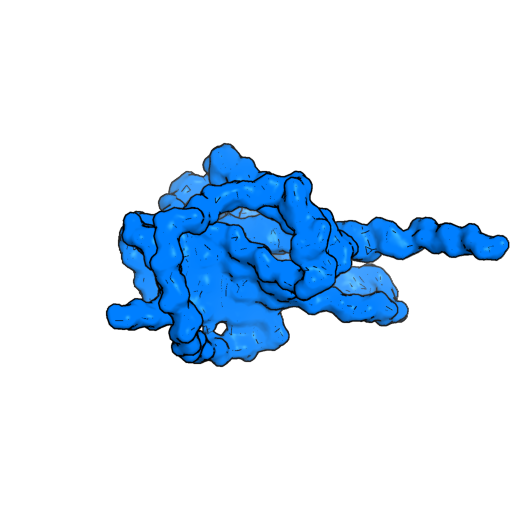 O 1
ATOM 718 N N . ASP A 1 89 ? -3.373 -12.359 11.914 1.00 91.31 89 ASP A N 1
ATOM 719 C CA . ASP A 1 89 ? -4.194 -12.364 13.126 1.00 91.31 89 ASP A CA 1
ATOM 720 C C . ASP A 1 89 ? -3.367 -12.035 14.391 1.00 91.31 89 ASP A C 1
ATOM 722 O O . ASP A 1 89 ? -2.186 -11.676 14.325 1.00 91.31 89 ASP A O 1
ATOM 726 N N . LYS A 1 90 ? -3.996 -12.157 15.567 1.00 90.31 90 LYS A N 1
ATOM 727 C CA . LYS A 1 90 ? -3.350 -11.936 16.873 1.00 90.31 90 LYS A CA 1
ATOM 728 C C . LYS A 1 90 ? -2.243 -12.944 17.192 1.00 90.31 90 LYS A C 1
ATOM 730 O O . LYS A 1 90 ? -1.406 -12.671 18.044 1.00 90.31 90 LYS A O 1
ATOM 735 N N . GLU A 1 91 ? -2.275 -14.104 16.551 1.00 90.25 91 GLU A N 1
ATOM 736 C CA . GLU A 1 91 ? -1.323 -15.203 16.715 1.00 90.25 91 GLU A CA 1
ATOM 737 C C . GLU A 1 91 ? -0.229 -15.147 15.634 1.00 90.25 91 GLU A C 1
ATOM 739 O O . GLU A 1 91 ? 0.621 -16.030 15.557 1.00 90.25 91 GLU A O 1
ATOM 744 N N . HIS A 1 92 ? -0.219 -14.078 14.827 1.00 86.06 92 HIS A N 1
ATOM 745 C CA . HIS A 1 92 ? 0.670 -13.858 13.691 1.00 86.06 92 HIS A CA 1
ATOM 746 C C . HIS A 1 92 ? 0.503 -14.864 12.541 1.00 86.06 92 HIS A C 1
ATOM 748 O O . HIS A 1 92 ? 1.399 -15.011 11.705 1.00 86.06 92 HIS A O 1
ATOM 754 N N . HIS A 1 93 ? -0.657 -15.512 12.428 1.00 87.50 93 HIS A N 1
ATOM 755 C CA . HIS A 1 93 ? -0.989 -16.334 11.273 1.00 87.50 93 HIS A CA 1
ATOM 756 C C . HIS A 1 93 ? -1.517 -15.474 10.116 1.00 87.50 93 HIS A C 1
ATOM 758 O O . HIS A 1 93 ? -2.341 -14.580 10.320 1.00 87.50 93 HIS A O 1
ATOM 764 N N . PRO A 1 94 ? -1.078 -15.731 8.871 1.00 87.00 94 PRO A N 1
ATOM 765 C CA . PRO A 1 94 ? -1.532 -14.979 7.710 1.00 87.00 94 PRO A CA 1
ATOM 766 C C . PRO A 1 94 ? -2.977 -15.329 7.366 1.00 87.00 94 PRO A C 1
ATOM 768 O O . PRO A 1 94 ? -3.269 -16.472 7.032 1.00 87.00 94 PRO A O 1
ATOM 771 N N . VAL A 1 95 ? -3.854 -14.327 7.383 1.00 89.75 95 VAL A N 1
ATOM 772 C CA . VAL A 1 95 ? -5.286 -14.451 7.070 1.00 89.75 95 VAL A CA 1
ATOM 773 C C . VAL A 1 95 ? -5.546 -14.072 5.613 1.00 89.75 95 VAL A C 1
ATOM 775 O O . VAL A 1 95 ? -6.194 -14.807 4.862 1.00 89.75 95 VAL A O 1
ATOM 778 N N . GLU A 1 96 ? -4.984 -12.947 5.169 1.00 88.94 96 GLU A N 1
ATOM 779 C CA . GLU A 1 96 ? -5.192 -12.415 3.819 1.00 88.94 96 GLU A CA 1
ATOM 780 C C . GLU A 1 96 ? -3.887 -11.921 3.207 1.00 88.94 96 GLU A C 1
ATOM 782 O O . GLU A 1 96 ? -2.988 -11.449 3.90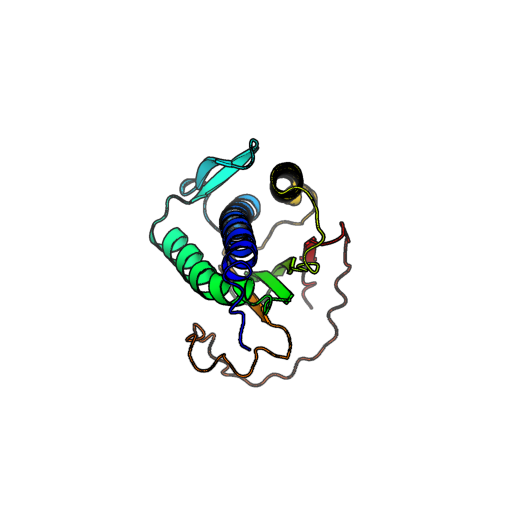2 1.00 88.94 96 GLU A O 1
ATOM 787 N N . ARG A 1 97 ? -3.778 -12.033 1.883 1.00 89.31 97 ARG A N 1
ATOM 788 C CA . ARG A 1 97 ? -2.627 -11.565 1.112 1.00 89.31 97 ARG A CA 1
ATOM 789 C C . ARG A 1 97 ? -3.096 -10.775 -0.099 1.00 89.31 97 ARG A C 1
ATOM 791 O O . ARG A 1 97 ? -3.791 -11.309 -0.963 1.00 89.31 97 ARG A O 1
ATOM 798 N N . PHE A 1 98 ? -2.661 -9.528 -0.191 1.00 90.50 98 PHE A N 1
ATOM 799 C CA . PHE A 1 98 ? -2.842 -8.677 -1.361 1.00 90.50 98 PHE A CA 1
ATOM 800 C C . PHE A 1 98 ? -1.550 -8.700 -2.168 1.00 90.50 98 PHE A C 1
ATOM 802 O O . PHE A 1 98 ? -0.552 -8.113 -1.758 1.00 90.50 98 PHE A O 1
ATOM 809 N N . VAL A 1 99 ? -1.558 -9.428 -3.281 1.00 89.19 99 VAL A N 1
ATOM 810 C CA . VAL A 1 99 ? -0.389 -9.682 -4.125 1.00 89.19 99 VAL A CA 1
ATOM 811 C C . VAL A 1 99 ? -0.412 -8.737 -5.322 1.00 89.19 99 VAL A C 1
ATOM 813 O O . VAL A 1 99 ? -1.283 -8.822 -6.192 1.00 89.19 99 VAL A O 1
ATOM 816 N N . PHE A 1 100 ? 0.583 -7.860 -5.378 1.00 88.88 100 PHE A N 1
ATOM 817 C CA . PHE A 1 100 ? 0.878 -6.986 -6.505 1.00 88.88 100 PHE A CA 1
ATOM 818 C C . PHE A 1 100 ? 2.002 -7.611 -7.326 1.00 88.88 100 PHE A C 1
ATOM 820 O O . PHE A 1 100 ? 3.148 -7.653 -6.880 1.00 88.88 100 PHE A O 1
ATOM 827 N N . GLU A 1 101 ? 1.678 -8.115 -8.513 1.00 87.94 101 GLU A N 1
ATOM 828 C CA . GLU A 1 101 ? 2.666 -8.691 -9.422 1.00 87.94 101 GLU A CA 1
ATOM 829 C C . GLU A 1 101 ? 3.198 -7.604 -10.357 1.00 87.94 101 GLU A C 1
ATOM 831 O O . GLU A 1 101 ? 2.434 -6.926 -11.048 1.00 87.94 101 GLU A O 1
ATOM 836 N N . ILE A 1 102 ? 4.517 -7.408 -10.351 1.00 84.69 102 ILE A N 1
ATOM 837 C CA . ILE A 1 102 ? 5.170 -6.302 -11.049 1.00 84.69 102 ILE A CA 1
ATOM 838 C C . ILE A 1 102 ? 5.945 -6.860 -12.237 1.00 84.69 102 ILE A C 1
ATOM 840 O O . ILE A 1 102 ? 6.960 -7.544 -12.102 1.00 84.69 102 ILE A O 1
ATOM 844 N N . THR A 1 103 ? 5.466 -6.523 -13.432 1.00 81.50 103 THR A N 1
ATOM 845 C CA . THR A 1 103 ? 6.151 -6.821 -14.689 1.00 81.50 103 THR A CA 1
ATOM 846 C C . THR A 1 103 ? 6.406 -5.520 -15.428 1.00 81.50 103 THR A C 1
ATOM 848 O O . THR A 1 103 ? 5.468 -4.881 -15.900 1.00 81.50 103 THR A O 1
ATOM 851 N N . GLN A 1 104 ? 7.676 -5.131 -15.533 1.00 71.38 104 GLN A N 1
ATOM 852 C CA . GLN A 1 104 ? 8.093 -4.005 -16.362 1.00 71.38 104 GLN A CA 1
ATOM 853 C C . GLN A 1 104 ? 8.463 -4.545 -17.753 1.00 71.38 104 GLN A C 1
ATOM 855 O O . GLN A 1 104 ? 9.467 -5.255 -17.874 1.00 71.38 104 GLN A O 1
ATOM 860 N N . PRO A 1 105 ? 7.652 -4.297 -18.798 1.00 66.06 105 PRO A N 1
ATOM 861 C CA . PRO A 1 105 ? 8.023 -4.687 -20.151 1.00 66.06 105 PRO A CA 1
ATOM 862 C C . PRO A 1 105 ? 9.244 -3.876 -20.618 1.00 66.06 105 PRO A C 1
ATOM 864 O O . PRO A 1 105 ? 9.397 -2.719 -20.214 1.00 66.06 105 PRO A O 1
ATOM 867 N N . PRO A 1 106 ? 10.110 -4.444 -21.478 1.00 60.75 106 PRO A N 1
ATOM 868 C CA . PRO A 1 106 ? 11.193 -3.685 -22.091 1.00 60.75 106 PRO A CA 1
ATOM 869 C C . PRO A 1 106 ? 10.617 -2.491 -22.860 1.00 60.75 106 PRO A C 1
ATOM 871 O O . PRO A 1 106 ? 9.568 -2.611 -23.494 1.00 60.75 106 PRO A O 1
ATOM 874 N N . LEU A 1 107 ? 11.292 -1.341 -22.765 1.00 60.25 107 LEU A N 1
ATOM 875 C CA . LEU A 1 107 ? 10.871 -0.064 -23.345 1.00 60.25 107 LEU A CA 1
ATOM 876 C C . LEU A 1 107 ? 10.469 -0.231 -24.819 1.00 60.25 107 LEU A C 1
ATOM 878 O O . LEU A 1 107 ? 11.316 -0.386 -25.697 1.00 60.25 107 LEU A O 1
ATOM 882 N N . LEU A 1 108 ? 9.165 -0.188 -25.091 1.00 53.91 108 LEU A N 1
ATOM 883 C CA . LEU A 1 108 ? 8.637 -0.016 -26.440 1.00 53.91 108 LEU A CA 1
ATOM 884 C C . LEU A 1 108 ? 8.495 1.483 -26.703 1.00 53.91 108 LEU A C 1
ATOM 886 O O . LEU A 1 108 ? 8.135 2.242 -25.805 1.00 53.91 108 LEU A O 1
ATOM 890 N N . SER A 1 109 ? 8.791 1.898 -27.933 1.00 50.94 109 SER A N 1
ATOM 891 C CA . SER A 1 109 ? 8.841 3.283 -28.421 1.00 50.94 109 SER A CA 1
ATOM 892 C C . SER A 1 109 ? 7.463 3.968 -28.470 1.00 50.94 109 SER A C 1
ATOM 894 O O . SER A 1 109 ? 7.007 4.399 -29.529 1.00 50.94 109 SER A O 1
ATOM 896 N N . ILE A 1 110 ? 6.760 4.019 -27.344 1.00 55.91 110 ILE A N 1
ATOM 897 C CA . ILE A 1 110 ? 5.449 4.648 -27.206 1.00 55.91 110 ILE A CA 1
ATOM 898 C C . ILE A 1 110 ? 5.661 6.069 -26.678 1.00 55.91 110 ILE A C 1
ATOM 900 O O . ILE A 1 110 ? 6.441 6.290 -25.753 1.00 55.91 110 ILE A O 1
ATOM 904 N N . SER A 1 111 ? 4.965 7.042 -27.266 1.00 60.84 111 SER A N 1
ATOM 905 C CA . SER A 1 111 ? 5.001 8.445 -26.847 1.00 60.84 111 SER A CA 1
ATOM 906 C C . SER A 1 111 ? 4.629 8.586 -25.363 1.00 60.84 111 SER A C 1
ATOM 908 O O . SER A 1 111 ? 3.536 8.189 -24.945 1.00 60.84 111 SER A O 1
ATOM 910 N N . SER A 1 112 ? 5.534 9.172 -24.577 1.00 63.94 112 SER A N 1
ATOM 911 C CA . SER A 1 112 ? 5.538 9.193 -23.107 1.00 63.94 112 SER A CA 1
ATOM 912 C C . SER A 1 112 ? 4.250 9.741 -22.476 1.00 63.94 112 SER A C 1
ATOM 914 O O . SER A 1 112 ? 3.789 9.211 -21.469 1.00 63.94 112 SER A O 1
ATOM 916 N N . GLU A 1 113 ? 3.623 10.756 -23.078 1.00 64.00 113 GLU A N 1
ATOM 917 C CA . GLU A 1 113 ? 2.408 11.393 -22.536 1.00 64.00 113 GLU A CA 1
ATOM 918 C C . GLU A 1 113 ? 1.166 10.485 -22.587 1.00 64.00 113 GLU A C 1
ATOM 920 O O . GLU A 1 113 ? 0.385 10.415 -21.633 1.00 64.00 113 GLU A O 1
ATOM 925 N N . SER A 1 114 ? 0.996 9.730 -23.677 1.00 70.38 114 SER A N 1
ATOM 926 C CA . SER A 1 114 ? -0.118 8.779 -23.814 1.00 70.38 114 SER A CA 1
ATOM 927 C C . SER A 1 114 ? 0.007 7.598 -22.844 1.00 70.38 114 SER A C 1
ATOM 929 O O . SER A 1 114 ? -0.991 7.062 -22.366 1.00 70.38 114 SER A O 1
ATOM 931 N N . LEU A 1 115 ? 1.244 7.235 -22.497 1.00 73.50 115 LEU A N 1
ATOM 932 C CA . LEU A 1 115 ? 1.559 6.142 -21.587 1.00 73.50 115 LEU A CA 1
ATOM 933 C C . LEU A 1 115 ? 1.223 6.499 -20.137 1.00 73.50 115 LEU A C 1
ATOM 935 O O . LEU A 1 115 ? 0.593 5.703 -19.447 1.00 73.50 115 LEU A O 1
ATOM 939 N N . LEU A 1 116 ? 1.594 7.700 -19.682 1.00 74.88 116 LEU A N 1
ATOM 940 C CA . LEU A 1 116 ? 1.353 8.134 -18.302 1.00 74.88 116 LEU A CA 1
ATOM 941 C C . LEU A 1 116 ? -0.141 8.241 -17.981 1.00 74.88 116 LEU A C 1
ATOM 943 O O . LEU A 1 116 ? -0.578 7.756 -16.940 1.00 74.88 116 LEU A O 1
ATOM 947 N N . SER A 1 117 ? -0.936 8.802 -18.897 1.00 80.50 117 SER A N 1
ATOM 948 C CA . SER A 1 117 ? -2.395 8.868 -18.730 1.00 80.50 117 SER A CA 1
ATOM 949 C C . SER A 1 117 ? -3.040 7.478 -18.714 1.00 80.50 117 SER A C 1
ATOM 951 O O . SER A 1 117 ? -3.936 7.221 -17.908 1.00 80.50 117 SER A O 1
ATOM 953 N N . HIS A 1 118 ? -2.555 6.551 -19.546 1.00 81.94 118 HIS A N 1
ATOM 954 C CA . HIS A 1 118 ? -3.014 5.165 -19.529 1.00 81.94 118 HIS A CA 1
ATOM 955 C C . HIS A 1 118 ? -2.649 4.454 -18.218 1.00 81.94 118 HIS A C 1
ATOM 957 O O . HIS A 1 118 ? -3.491 3.781 -17.623 1.00 81.94 118 HIS A O 1
ATOM 963 N N . VAL A 1 119 ? -1.421 4.638 -17.725 1.00 82.94 119 VAL A N 1
ATOM 964 C CA . VAL A 1 119 ? -0.982 4.100 -16.432 1.00 82.94 119 VAL A CA 1
ATOM 965 C C . VAL A 1 119 ? -1.843 4.664 -15.305 1.00 82.94 119 VAL A C 1
ATOM 967 O O . VAL A 1 119 ? -2.380 3.882 -14.529 1.00 82.94 119 VAL A O 1
ATOM 970 N N . GLU A 1 120 ? -2.081 5.977 -15.249 1.00 86.00 120 GLU A N 1
ATOM 971 C CA . GLU A 1 120 ? -2.976 6.581 -14.254 1.00 86.00 120 GLU A CA 1
ATOM 972 C C . GLU A 1 120 ? -4.378 5.951 -14.285 1.00 86.00 120 GLU A C 1
ATOM 974 O O . GLU A 1 120 ? -4.928 5.623 -13.232 1.00 86.00 120 GLU A O 1
ATOM 979 N N . GLN A 1 121 ? -4.954 5.727 -15.470 1.00 86.50 121 GLN A N 1
ATOM 980 C CA . GLN A 1 121 ? -6.254 5.064 -15.611 1.00 86.50 121 GLN A CA 1
ATOM 981 C C . GLN A 1 121 ? -6.238 3.623 -15.081 1.00 86.50 121 GLN A C 1
ATOM 983 O O . GLN A 1 121 ? -7.188 3.205 -14.411 1.00 86.50 121 GLN A O 1
ATOM 988 N N . LEU A 1 122 ? -5.168 2.867 -15.347 1.00 87.00 122 LEU A N 1
ATOM 989 C CA . LEU A 1 122 ? -4.998 1.513 -14.821 1.00 87.00 122 LEU A CA 1
ATOM 990 C C . LEU A 1 122 ? -4.883 1.529 -13.292 1.00 87.00 122 LEU A C 1
ATOM 992 O O . LEU A 1 122 ? -5.630 0.815 -12.624 1.00 87.00 122 LEU A O 1
ATOM 996 N N . LEU A 1 123 ? -4.017 2.381 -12.734 1.00 89.75 123 LEU A N 1
ATOM 997 C CA . LEU A 1 123 ? -3.839 2.544 -11.286 1.00 89.75 123 LEU A CA 1
ATOM 998 C C . LEU A 1 123 ? -5.151 2.956 -10.611 1.00 89.75 123 LEU A C 1
ATOM 1000 O O . LEU A 1 123 ? -5.554 2.356 -9.615 1.00 89.75 123 LEU A O 1
ATOM 1004 N N . ARG A 1 124 ? -5.886 3.900 -11.207 1.00 91.31 124 ARG A N 1
ATOM 1005 C CA . ARG A 1 124 ? -7.224 4.304 -10.762 1.00 91.31 124 ARG A CA 1
ATOM 1006 C C . ARG A 1 124 ? -8.178 3.114 -10.676 1.00 91.31 124 ARG A C 1
ATOM 1008 O O . ARG A 1 124 ? -8.910 2.988 -9.694 1.00 91.31 124 ARG A O 1
ATOM 1015 N N . ALA A 1 125 ? -8.178 2.236 -11.679 1.00 89.38 125 ALA A N 1
ATOM 1016 C CA . ALA A 1 125 ? -9.016 1.042 -11.669 1.00 89.38 125 ALA A CA 1
ATOM 1017 C C . ALA A 1 125 ? -8.628 0.065 -10.543 1.00 89.38 125 ALA A C 1
ATOM 1019 O O . ALA A 1 125 ? -9.517 -0.548 -9.952 1.00 89.38 125 ALA A O 1
ATOM 1020 N N . PHE A 1 126 ? -7.339 -0.060 -10.200 1.00 89.44 126 PHE A N 1
ATOM 1021 C CA . PHE A 1 126 ? -6.906 -0.853 -9.040 1.00 89.44 126 PHE A CA 1
ATOM 1022 C C . PHE A 1 126 ? -7.399 -0.262 -7.723 1.00 89.44 126 PHE A C 1
ATOM 1024 O O . PHE A 1 126 ? -7.976 -0.988 -6.918 1.00 89.44 126 PHE A O 1
ATOM 1031 N N . ILE A 1 127 ? -7.237 1.047 -7.525 1.00 92.94 127 ILE A N 1
ATOM 1032 C CA . ILE A 1 127 ? -7.707 1.731 -6.316 1.00 92.94 127 ILE A CA 1
ATOM 1033 C C . ILE A 1 127 ? -9.212 1.513 -6.117 1.00 92.94 127 ILE A C 1
ATOM 1035 O O . ILE A 1 127 ? -9.636 1.120 -5.033 1.00 92.94 127 ILE A O 1
ATOM 1039 N N . LEU A 1 128 ? -10.013 1.666 -7.176 1.00 91.75 128 LEU A N 1
ATOM 1040 C CA . LEU A 1 128 ? -11.457 1.426 -7.111 1.00 91.75 128 LEU A CA 1
ATOM 1041 C C . LEU A 1 128 ? -11.804 -0.023 -6.754 1.00 91.75 128 LEU A C 1
ATOM 1043 O O . LEU A 1 128 ? -12.736 -0.244 -5.987 1.00 91.75 128 LEU A O 1
ATOM 1047 N N . LYS A 1 129 ? -11.055 -1.007 -7.270 1.00 90.06 129 LYS A N 1
ATOM 1048 C CA . LYS A 1 129 ? -11.248 -2.419 -6.906 1.00 90.06 129 LYS A CA 1
ATOM 1049 C C . LYS A 1 129 ? -10.955 -2.680 -5.434 1.00 90.06 129 LYS A C 1
ATOM 1051 O O . LYS A 1 129 ? -11.703 -3.420 -4.808 1.00 90.06 129 LYS A O 1
ATOM 1056 N N . ILE A 1 130 ? -9.900 -2.077 -4.887 1.00 91.44 130 ILE A N 1
ATOM 1057 C CA . ILE A 1 130 ? -9.583 -2.190 -3.458 1.00 91.44 130 ILE A CA 1
ATOM 1058 C C . ILE A 1 130 ? -10.697 -1.539 -2.630 1.00 91.44 130 ILE A C 1
ATOM 1060 O O . ILE A 1 130 ? -11.137 -2.124 -1.653 1.00 91.44 130 ILE A O 1
ATOM 1064 N N . SER A 1 131 ? -11.229 -0.384 -3.046 1.00 91.12 131 SER A N 1
ATOM 1065 C CA . SER A 1 131 ? -12.313 0.294 -2.316 1.00 91.12 131 SER A CA 1
ATOM 1066 C C . SER A 1 131 ? -13.593 -0.536 -2.163 1.00 91.12 131 SER A C 1
ATOM 1068 O O . SER A 1 131 ? -14.378 -0.255 -1.265 1.00 91.12 131 SER A O 1
ATOM 1070 N N . VAL A 1 132 ? -13.825 -1.520 -3.037 1.00 89.00 132 VAL A N 1
ATOM 1071 C CA . VAL A 1 132 ? -15.028 -2.371 -3.021 1.00 89.00 132 VAL A CA 1
ATOM 1072 C C . VAL A 1 132 ? -14.722 -3.837 -2.706 1.00 89.00 132 VAL A C 1
ATOM 1074 O O . VAL A 1 132 ? -15.616 -4.674 -2.808 1.00 89.00 132 VAL A O 1
ATOM 1077 N N . CYS A 1 133 ? -13.477 -4.176 -2.345 1.00 86.19 133 CYS A N 1
ATOM 1078 C CA . CYS A 1 133 ? -13.096 -5.571 -2.118 1.00 86.19 133 CYS A CA 1
ATOM 1079 C C . CYS A 1 133 ? -13.757 -6.173 -0.872 1.00 86.19 133 CYS A C 1
ATOM 1081 O O . CYS A 1 133 ? -13.959 -7.383 -0.834 1.00 86.19 133 CYS A O 1
ATOM 1083 N N . ASP A 1 134 ? -14.162 -5.341 0.088 1.00 85.75 134 ASP A N 1
ATOM 1084 C CA . ASP A 1 134 ? -14.858 -5.763 1.306 1.00 85.75 134 ASP A CA 1
ATOM 1085 C C . ASP A 1 134 ? -16.163 -6.518 1.018 1.00 85.75 134 ASP A C 1
ATOM 1087 O O . ASP A 1 134 ? -16.459 -7.523 1.648 1.00 85.75 134 ASP A O 1
ATOM 1091 N N . ALA A 1 135 ? -16.890 -6.135 -0.036 1.00 82.50 135 ALA A N 1
ATOM 1092 C CA . ALA A 1 135 ? -18.110 -6.834 -0.445 1.00 82.50 135 ALA A CA 1
ATOM 1093 C C . ALA A 1 135 ? -17.860 -8.262 -0.977 1.00 82.50 135 ALA A C 1
ATOM 1095 O O . ALA A 1 135 ? -18.807 -9.021 -1.179 1.00 82.50 135 ALA A O 1
ATOM 1096 N N . VAL A 1 136 ? -16.602 -8.612 -1.263 1.00 82.06 136 VAL A N 1
ATOM 1097 C CA . VAL A 1 136 ? -16.193 -9.887 -1.872 1.00 82.06 136 VAL A CA 1
ATOM 1098 C C . VAL A 1 136 ? -15.378 -10.748 -0.895 1.00 82.06 136 VAL A C 1
ATOM 1100 O O . VAL A 1 136 ? -15.186 -11.938 -1.143 1.00 82.06 136 VAL A O 1
ATOM 1103 N N . LEU A 1 137 ? -14.892 -10.173 0.208 1.00 82.94 137 LEU A N 1
ATOM 1104 C CA . LEU A 1 137 ? -14.033 -10.834 1.191 1.00 82.94 137 LEU A CA 1
ATOM 1105 C C . LEU A 1 137 ? -14.766 -10.968 2.527 1.00 82.94 137 LEU A C 1
ATOM 1107 O O . LEU A 1 137 ? -15.344 -10.000 3.005 1.00 82.94 137 LEU A O 1
ATOM 1111 N N . ASP A 1 138 ? -14.702 -12.133 3.182 1.00 86.31 138 ASP A N 1
ATOM 1112 C CA . ASP A 1 138 ? -15.286 -12.249 4.529 1.00 86.31 138 ASP A CA 1
ATOM 1113 C C . ASP A 1 138 ? -14.521 -11.389 5.537 1.00 86.31 138 ASP A C 1
ATOM 1115 O O . ASP A 1 138 ? -13.321 -11.163 5.375 1.00 86.31 138 ASP A O 1
ATOM 1119 N N . ASN A 1 139 ? -15.191 -11.003 6.617 1.00 86.38 139 ASN A N 1
ATOM 1120 C CA . ASN A 1 139 ? -14.609 -10.202 7.688 1.00 86.38 139 ASN A CA 1
ATOM 1121 C C . ASN A 1 139 ? -13.355 -10.847 8.294 1.00 86.38 139 ASN A C 1
ATOM 1123 O O . ASN A 1 139 ? -13.287 -12.064 8.494 1.00 86.38 139 ASN A O 1
ATOM 1127 N N . ASN A 1 140 ? -12.380 -10.001 8.621 1.00 87.94 140 ASN A N 1
ATOM 1128 C CA . ASN A 1 140 ? -11.171 -10.414 9.319 1.00 87.94 140 ASN A CA 1
ATOM 1129 C C . ASN A 1 140 ? -11.438 -10.589 10.824 1.00 87.94 140 ASN A C 1
ATOM 1131 O O . ASN A 1 140 ? -12.324 -9.931 11.377 1.00 87.94 140 ASN A O 1
ATOM 1135 N N . PRO A 1 141 ? -10.686 -11.466 11.515 1.00 90.62 141 PRO A N 1
ATOM 1136 C CA . PRO A 1 141 ? -10.765 -11.553 12.967 1.00 90.62 141 PRO A CA 1
ATOM 1137 C C . PRO A 1 141 ? -10.338 -10.221 13.613 1.00 90.62 141 PRO A C 1
ATOM 1139 O O . PRO A 1 141 ? -9.531 -9.479 13.048 1.00 90.62 141 PRO A O 1
ATOM 1142 N N . PRO A 1 142 ? -10.844 -9.885 14.810 1.00 89.56 142 PRO A N 1
ATOM 1143 C CA . PRO A 1 142 ? -10.480 -8.637 15.473 1.00 89.56 142 PRO A CA 1
ATOM 1144 C C . PRO A 1 142 ? -8.997 -8.625 15.866 1.00 89.56 142 PRO A C 1
ATOM 1146 O O . PRO A 1 142 ? -8.443 -9.658 16.234 1.00 89.56 142 PRO A O 1
ATOM 1149 N N . GLY A 1 143 ? -8.373 -7.445 15.887 1.00 89.69 143 GLY A N 1
ATOM 1150 C CA . GLY A 1 143 ? -6.977 -7.279 16.319 1.00 89.69 143 GLY A CA 1
ATOM 1151 C C . GLY A 1 143 ? -5.945 -7.799 15.319 1.00 89.69 143 GLY A C 1
ATOM 1152 O O . GLY A 1 143 ? -4.894 -8.282 15.734 1.00 89.69 143 GLY A O 1
ATOM 1153 N N . CYS A 1 144 ? -6.254 -7.724 14.024 1.00 93.25 144 CYS A N 1
ATOM 1154 C CA . CYS A 1 144 ? -5.285 -8.019 12.979 1.00 93.25 144 CYS A CA 1
ATOM 1155 C C . CYS A 1 144 ? -4.132 -7.006 12.964 1.00 93.25 144 CYS A C 1
ATOM 1157 O O . CYS A 1 144 ? -4.290 -5.839 13.316 1.00 93.25 144 CYS A O 1
ATOM 1159 N N . THR A 1 145 ? -2.983 -7.459 12.481 1.00 94.00 145 THR A N 1
ATOM 1160 C CA . THR A 1 145 ? -1.822 -6.631 12.140 1.00 94.00 145 THR A CA 1
ATOM 1161 C C . THR A 1 145 ? -1.483 -6.816 10.661 1.00 94.00 145 THR A C 1
ATOM 1163 O O . THR A 1 145 ? -2.127 -7.606 9.967 1.00 94.00 145 THR A O 1
ATOM 1166 N N . PHE A 1 146 ? -0.501 -6.082 10.138 1.00 95.19 146 PHE A N 1
ATOM 1167 C CA . PHE A 1 146 ? -0.062 -6.256 8.755 1.00 95.19 146 PHE A CA 1
ATOM 1168 C C . PHE A 1 146 ? 1.459 -6.269 8.629 1.00 95.19 146 PHE A C 1
ATOM 1170 O O . PHE A 1 146 ? 2.177 -5.734 9.469 1.00 95.19 146 PHE A O 1
ATOM 1177 N N . THR A 1 147 ? 1.939 -6.866 7.544 1.00 92.94 147 THR A N 1
ATOM 1178 C CA . THR A 1 147 ? 3.340 -6.808 7.126 1.00 92.94 147 THR A CA 1
ATOM 1179 C C . THR A 1 147 ? 3.434 -6.740 5.603 1.00 92.94 147 THR A C 1
ATOM 1181 O O . THR A 1 147 ? 2.511 -7.153 4.896 1.00 92.94 147 THR A O 1
ATOM 1184 N N . VAL A 1 148 ? 4.539 -6.206 5.084 1.00 90.44 148 VAL A N 1
ATOM 1185 C CA . VAL A 1 148 ? 4.806 -6.113 3.645 1.00 90.44 148 VAL A CA 1
ATOM 1186 C C . VAL A 1 148 ? 5.968 -7.033 3.295 1.00 90.44 148 VAL A C 1
ATOM 1188 O O . VAL A 1 148 ? 7.060 -6.911 3.843 1.00 90.44 148 VAL A O 1
ATOM 1191 N N . LEU A 1 149 ? 5.734 -7.947 2.358 1.00 89.50 149 LEU A N 1
ATOM 1192 C CA . LEU A 1 149 ? 6.736 -8.862 1.827 1.00 89.50 149 LEU A CA 1
ATOM 1193 C C . LEU A 1 149 ? 7.092 -8.466 0.398 1.00 89.50 149 LEU A C 1
ATOM 1195 O O . LEU A 1 149 ? 6.225 -8.101 -0.397 1.00 89.50 149 LEU A O 1
ATOM 1199 N N . VAL A 1 150 ? 8.370 -8.577 0.055 1.00 88.06 150 VAL A N 1
ATOM 1200 C CA . VAL A 1 150 ? 8.888 -8.235 -1.271 1.00 88.06 150 VAL A CA 1
ATOM 1201 C C . VAL A 1 150 ? 9.592 -9.462 -1.819 1.00 88.06 150 VAL A C 1
ATOM 1203 O O . VAL A 1 150 ? 10.591 -9.916 -1.268 1.00 88.06 150 VAL A O 1
ATOM 1206 N N . HIS A 1 151 ? 9.062 -10.008 -2.905 1.00 86.12 151 HIS A N 1
ATOM 1207 C CA . HIS A 1 151 ? 9.693 -11.090 -3.641 1.00 86.12 151 HIS A CA 1
ATOM 1208 C C . HIS A 1 151 ? 10.569 -10.485 -4.726 1.00 86.12 151 HIS A C 1
ATOM 1210 O O . HIS A 1 151 ? 10.072 -9.798 -5.623 1.00 86.12 151 HIS A O 1
ATOM 1216 N N . THR A 1 152 ? 11.869 -10.737 -4.637 1.00 85.38 152 THR A N 1
ATOM 1217 C CA . THR A 1 152 ? 12.840 -10.321 -5.647 1.00 85.38 152 THR A CA 1
ATOM 1218 C C . THR A 1 152 ? 13.129 -11.443 -6.636 1.00 85.38 152 THR A C 1
ATOM 1220 O O . THR A 1 152 ? 13.119 -12.616 -6.266 1.00 85.38 152 THR A O 1
ATOM 1223 N N . ARG A 1 153 ? 13.451 -11.082 -7.877 1.00 81.62 153 ARG A N 1
ATOM 1224 C CA . ARG A 1 153 ? 13.896 -12.004 -8.927 1.00 81.62 153 ARG A CA 1
ATOM 1225 C C . ARG A 1 153 ? 15.249 -12.623 -8.538 1.00 81.62 153 ARG A C 1
ATOM 1227 O O . ARG A 1 153 ? 16.062 -11.976 -7.880 1.00 81.62 153 ARG A O 1
ATOM 1234 N N . GLU A 1 154 ? 15.518 -13.857 -8.972 1.00 64.94 154 GLU A N 1
ATOM 1235 C CA . GLU A 1 154 ? 16.693 -14.667 -8.571 1.00 64.94 154 GLU A CA 1
ATOM 1236 C C . GLU A 1 154 ? 18.068 -13.993 -8.779 1.00 64.94 154 GLU A C 1
ATOM 1238 O O . GLU A 1 154 ? 19.045 -14.370 -8.135 1.00 64.94 154 GLU A O 1
ATOM 1243 N N . ALA A 1 155 ? 18.176 -12.980 -9.645 1.00 54.06 155 ALA A N 1
ATOM 1244 C CA . ALA A 1 155 ? 19.420 -12.233 -9.855 1.00 54.06 155 ALA A CA 1
ATOM 1245 C C . ALA A 1 155 ? 19.785 -11.292 -8.683 1.00 54.06 155 ALA A C 1
ATOM 1247 O O . ALA A 1 155 ? 20.953 -10.927 -8.523 1.00 54.06 155 ALA A O 1
ATOM 1248 N N . ALA A 1 156 ? 18.813 -10.923 -7.843 1.00 52.59 156 ALA A N 1
ATOM 1249 C CA . ALA A 1 156 ? 18.941 -9.880 -6.824 1.00 52.59 156 ALA A CA 1
ATOM 1250 C C . ALA A 1 156 ? 19.388 -10.385 -5.439 1.00 52.59 156 ALA A C 1
ATOM 1252 O O . ALA A 1 156 ? 19.836 -9.588 -4.611 1.00 52.59 156 ALA A O 1
ATOM 1253 N N . THR A 1 157 ? 19.349 -11.698 -5.178 1.00 52.41 157 THR A N 1
ATOM 1254 C CA . THR A 1 157 ? 19.769 -12.303 -3.893 1.00 52.41 157 THR A CA 1
ATOM 1255 C C . THR A 1 157 ? 21.230 -12.012 -3.540 1.00 52.41 157 THR A C 1
ATOM 1257 O O . THR A 1 157 ? 21.610 -12.097 -2.378 1.00 52.41 157 THR A O 1
ATOM 1260 N N . ARG A 1 158 ? 22.053 -11.601 -4.515 1.00 49.72 158 ARG A N 1
ATOM 1261 C CA . ARG A 1 158 ? 23.461 -11.212 -4.313 1.00 49.72 158 ARG A CA 1
ATOM 1262 C C . ARG A 1 158 ? 23.655 -9.800 -3.737 1.00 49.72 158 ARG A C 1
ATOM 1264 O O . ARG A 1 158 ? 24.762 -9.479 -3.329 1.00 49.72 158 ARG A O 1
ATOM 1271 N N . ASN A 1 159 ? 22.623 -8.950 -3.721 1.00 50.28 159 ASN A N 1
ATOM 1272 C CA . ASN A 1 159 ? 22.731 -7.536 -3.317 1.00 50.28 159 ASN A CA 1
ATOM 1273 C C . ASN A 1 159 ? 22.108 -7.241 -1.934 1.00 50.28 159 ASN A C 1
ATOM 1275 O O . ASN A 1 159 ? 22.164 -6.110 -1.453 1.00 50.28 159 ASN A O 1
ATOM 1279 N N . MET A 1 160 ? 21.504 -8.249 -1.291 1.00 51.28 160 MET A N 1
ATOM 1280 C CA . MET A 1 160 ? 20.714 -8.092 -0.061 1.00 51.28 160 MET A CA 1
ATOM 1281 C C . MET A 1 160 ? 21.529 -7.918 1.232 1.00 51.28 160 MET A C 1
ATOM 1283 O O . MET A 1 160 ? 20.942 -7.575 2.251 1.00 51.28 160 MET A O 1
ATOM 1287 N N . GLU A 1 161 ? 22.861 -8.052 1.232 1.00 46.22 161 GLU A N 1
ATOM 1288 C CA . GLU A 1 161 ? 23.662 -7.838 2.457 1.00 46.22 161 GLU A CA 1
ATOM 1289 C C . GLU A 1 161 ? 23.663 -6.381 2.966 1.00 46.22 161 GLU A C 1
ATOM 1291 O O . GLU A 1 161 ? 24.099 -6.126 4.088 1.00 46.22 161 GLU A O 1
ATOM 1296 N N . LYS A 1 162 ? 23.159 -5.408 2.188 1.00 35.94 162 LYS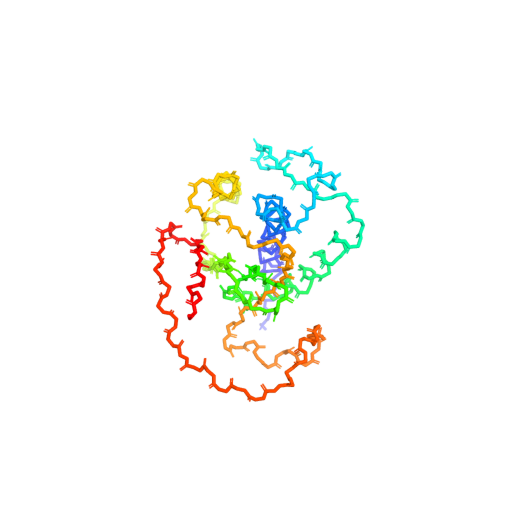 A N 1
ATOM 1297 C CA . LYS A 1 162 ? 23.168 -3.979 2.564 1.00 35.94 162 LYS A CA 1
ATOM 1298 C C . LYS A 1 162 ? 21.813 -3.331 2.823 1.00 35.94 162 LYS A C 1
ATOM 1300 O O . LYS A 1 162 ? 21.787 -2.263 3.431 1.00 35.94 162 LYS A O 1
ATOM 1305 N N . ILE A 1 163 ? 20.705 -3.938 2.408 1.00 41.34 163 ILE A N 1
ATOM 1306 C CA . ILE A 1 163 ? 19.379 -3.465 2.814 1.00 41.34 163 ILE A CA 1
ATOM 1307 C C . ILE A 1 163 ? 19.060 -4.279 4.050 1.00 41.34 163 ILE A C 1
ATOM 1309 O O . ILE A 1 163 ? 18.728 -5.454 3.930 1.00 41.34 163 ILE A O 1
ATOM 1313 N N . GLN A 1 164 ? 19.274 -3.691 5.228 1.00 31.59 164 GLN A N 1
ATOM 1314 C CA . GLN A 1 164 ? 18.916 -4.323 6.488 1.00 31.59 164 GLN A CA 1
ATOM 1315 C C . GLN A 1 164 ? 17.447 -4.716 6.407 1.00 31.59 164 GLN A C 1
ATOM 1317 O O . GLN A 1 164 ? 16.550 -3.889 6.538 1.00 31.59 164 GLN A O 1
ATOM 1322 N N . VAL A 1 165 ? 17.235 -6.000 6.135 1.00 33.16 165 VAL A N 1
ATOM 1323 C CA . VAL A 1 165 ? 15.997 -6.709 6.377 1.00 33.16 165 VAL A CA 1
ATOM 1324 C C . VAL A 1 165 ? 15.596 -6.279 7.776 1.00 33.16 165 VAL A C 1
ATOM 1326 O O . VAL A 1 165 ? 16.336 -6.540 8.730 1.00 33.16 165 VAL A O 1
ATOM 1329 N N . ILE A 1 166 ? 14.476 -5.565 7.899 1.00 37.84 166 ILE A N 1
ATOM 1330 C CA . ILE A 1 166 ? 13.756 -5.494 9.164 1.00 37.84 166 ILE A CA 1
ATOM 1331 C C . ILE A 1 166 ? 13.523 -6.960 9.497 1.00 37.84 166 ILE A C 1
ATOM 1333 O O . ILE A 1 166 ? 12.700 -7.621 8.866 1.00 37.84 166 ILE A O 1
ATOM 1337 N N . LYS A 1 167 ? 14.397 -7.502 10.351 1.00 25.44 167 LYS A N 1
ATOM 1338 C CA . LYS A 1 167 ? 14.435 -8.912 10.700 1.00 25.44 167 LYS A CA 1
ATOM 1339 C C . LYS A 1 167 ? 13.064 -9.243 11.263 1.00 25.44 167 LYS A C 1
ATOM 1341 O O . LYS A 1 167 ? 12.796 -8.972 12.428 1.00 25.44 167 LYS A O 1
ATOM 1346 N N . VAL A 1 168 ? 12.219 -9.878 10.460 1.00 30.27 168 VAL A N 1
ATOM 1347 C CA . VAL A 1 168 ? 11.363 -10.908 11.021 1.00 30.27 168 VAL A CA 1
ATOM 1348 C C . VAL A 1 168 ? 12.335 -12.025 11.345 1.00 30.27 168 VAL A C 1
ATOM 1350 O O . VAL A 1 168 ? 12.871 -12.683 10.457 1.00 30.27 168 VAL A O 1
ATOM 1353 N N . SER A 1 169 ? 12.694 -12.089 12.622 1.00 24.95 169 SER A N 1
ATOM 1354 C CA . SER A 1 169 ? 13.531 -13.122 13.200 1.00 24.95 169 SER A CA 1
ATOM 1355 C C . SER A 1 169 ? 12.984 -14.474 12.774 1.00 24.95 169 SER A C 1
ATOM 1357 O O . SER A 1 169 ? 11.945 -14.921 13.254 1.00 24.95 169 SER A O 1
ATOM 1359 N N . ASP A 1 170 ? 13.696 -15.109 11.855 1.00 31.92 170 ASP A N 1
ATOM 1360 C CA . ASP A 1 170 ? 13.566 -16.527 11.605 1.00 31.92 170 ASP A CA 1
ATOM 1361 C C . ASP A 1 170 ? 14.137 -17.227 12.843 1.00 31.92 170 ASP A C 1
ATOM 1363 O O . ASP A 1 170 ? 15.347 -17.366 13.028 1.00 31.92 170 ASP A O 1
ATOM 1367 N N . SER A 1 171 ? 13.254 -17.531 13.787 1.00 32.50 171 SER A N 1
ATOM 1368 C CA . SER A 1 171 ? 13.575 -18.329 14.963 1.00 32.50 171 SER A CA 1
ATOM 1369 C C . SER A 1 171 ? 12.430 -19.278 15.255 1.00 32.50 171 SER A C 1
ATOM 1371 O O . SER A 1 171 ? 11.781 -19.212 16.294 1.00 32.50 171 SER A O 1
ATOM 1373 N N . SER A 1 172 ? 12.156 -20.157 14.303 1.00 30.44 172 SER A N 1
ATOM 1374 C CA . SER A 1 172 ? 11.912 -21.575 14.562 1.00 30.44 172 SER A CA 1
ATOM 1375 C C . SER A 1 172 ? 11.785 -22.260 13.215 1.00 30.44 172 SER A C 1
ATOM 1377 O O . SER A 1 172 ? 10.890 -21.966 12.429 1.00 30.44 172 SER A O 1
ATOM 1379 N N . GLY A 1 173 ? 12.711 -23.180 12.950 1.00 33.84 173 GLY A N 1
ATOM 1380 C CA . GLY A 1 173 ? 12.607 -24.061 11.806 1.00 33.84 173 GLY A CA 1
ATOM 1381 C C . GLY A 1 173 ? 11.244 -24.740 11.818 1.00 33.84 173 GLY A C 1
ATOM 1382 O O . GLY A 1 173 ? 10.945 -25.536 12.702 1.00 33.84 173 GLY A O 1
ATOM 1383 N N . CYS A 1 174 ? 10.435 -24.427 10.818 1.00 23.00 174 CYS A N 1
ATOM 1384 C CA . CYS A 1 174 ? 9.338 -25.274 10.413 1.00 23.00 174 CYS A CA 1
ATOM 1385 C C . CYS A 1 174 ? 9.276 -25.226 8.891 1.00 23.00 174 CYS A C 1
ATOM 1387 O O . CYS A 1 174 ? 8.767 -24.285 8.282 1.00 23.00 174 CYS A O 1
ATOM 1389 N N . LEU A 1 175 ? 9.854 -26.258 8.273 1.00 30.84 175 LEU A N 1
ATOM 1390 C CA . LEU A 1 175 ? 9.538 -26.612 6.901 1.00 30.84 175 LEU A CA 1
ATOM 1391 C C . LEU A 1 175 ? 8.029 -26.858 6.821 1.00 30.84 175 LEU A C 1
ATOM 1393 O O . LEU A 1 175 ? 7.559 -27.934 7.170 1.00 30.84 175 LEU A O 1
ATOM 1397 N N . CYS A 1 176 ? 7.291 -25.893 6.289 1.00 23.06 176 CYS A N 1
ATOM 1398 C CA . CYS A 1 176 ? 5.974 -26.134 5.718 1.00 23.06 176 CYS A CA 1
ATOM 1399 C C . CYS A 1 176 ? 5.961 -25.600 4.288 1.00 23.06 176 CYS A C 1
ATOM 1401 O O . CYS A 1 176 ? 5.283 -24.637 3.943 1.00 23.06 176 CYS A O 1
ATOM 1403 N N . ALA A 1 177 ? 6.717 -26.282 3.426 1.00 27.81 177 ALA A N 1
ATOM 1404 C CA . ALA A 1 177 ? 6.394 -26.355 2.011 1.00 27.81 177 ALA A CA 1
ATOM 1405 C C . ALA A 1 177 ? 5.133 -27.222 1.857 1.00 27.81 177 ALA A C 1
ATOM 1407 O O . ALA A 1 177 ? 5.199 -28.387 1.477 1.00 27.81 177 ALA A O 1
ATOM 1408 N N . SER A 1 178 ? 3.965 -26.671 2.175 1.00 24.28 178 SER A N 1
ATOM 1409 C CA . SER A 1 178 ? 2.680 -27.289 1.855 1.00 24.28 178 SER A CA 1
ATOM 1410 C C . SER A 1 178 ? 1.867 -26.317 1.016 1.00 24.28 178 SER A C 1
AT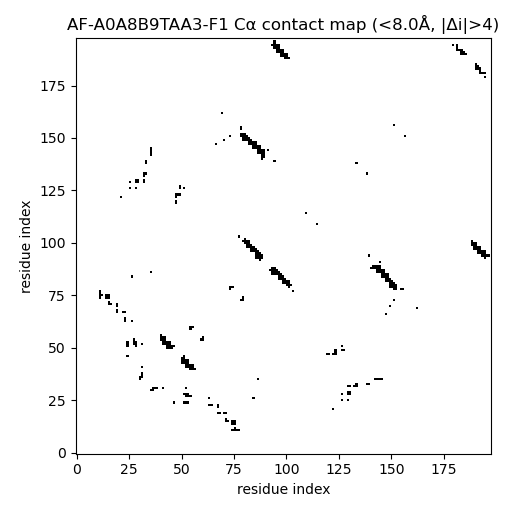OM 1412 O O . SER A 1 178 ? 1.222 -25.398 1.505 1.00 24.28 178 SER A O 1
ATOM 1414 N N . LYS A 1 179 ? 1.971 -26.537 -0.300 1.00 29.16 179 LYS A N 1
ATOM 1415 C CA . LYS A 1 179 ? 0.953 -26.314 -1.338 1.00 29.16 179 LYS A CA 1
ATOM 1416 C C . LYS A 1 179 ? -0.326 -25.639 -0.817 1.00 29.16 179 LYS A C 1
ATOM 1418 O O . LYS A 1 179 ? -1.351 -26.286 -0.619 1.00 29.16 179 LYS A O 1
ATOM 1423 N N . LEU A 1 180 ? -0.288 -24.321 -0.646 1.00 26.44 180 LEU A N 1
ATOM 1424 C CA . LEU A 1 180 ? -1.502 -23.560 -0.405 1.00 26.44 180 LEU A CA 1
ATOM 1425 C C . LEU A 1 180 ? -2.152 -23.338 -1.771 1.00 26.44 180 LEU A C 1
ATOM 1427 O O . LEU A 1 180 ? -1.737 -22.469 -2.537 1.00 26.44 180 LEU A O 1
ATOM 1431 N N . GLN A 1 181 ? -3.127 -24.184 -2.114 1.00 25.36 181 GLN A N 1
ATOM 1432 C CA . GLN A 1 181 ? -3.984 -23.961 -3.276 1.00 25.36 181 GLN A CA 1
ATOM 1433 C C . GLN A 1 181 ? -4.821 -22.702 -3.038 1.00 25.36 181 GLN A C 1
ATOM 1435 O O . GLN A 1 181 ? -5.939 -22.750 -2.527 1.00 25.36 181 GLN A O 1
ATOM 1440 N N . SER A 1 182 ? -4.246 -21.561 -3.402 1.00 27.73 182 SER A N 1
ATOM 1441 C CA . SER A 1 182 ? -4.957 -20.299 -3.495 1.00 27.73 182 SER A CA 1
ATOM 1442 C C . SER A 1 182 ? -5.853 -20.359 -4.726 1.00 27.73 182 SER A C 1
ATOM 1444 O O . SER A 1 182 ? -5.378 -20.555 -5.847 1.00 27.73 182 SER A O 1
ATOM 1446 N N . LYS A 1 183 ? -7.166 -20.238 -4.527 1.00 26.75 183 LYS A N 1
ATOM 1447 C CA . LYS A 1 183 ? -8.105 -20.043 -5.632 1.00 26.75 183 LYS A CA 1
ATOM 1448 C C . LYS A 1 183 ? -7.890 -18.623 -6.158 1.00 26.75 183 LYS A C 1
ATOM 1450 O O . LYS A 1 183 ? -8.475 -17.677 -5.645 1.00 26.75 183 LYS A O 1
ATOM 1455 N N . GLU A 1 184 ? -6.987 -18.492 -7.126 1.00 29.22 184 GLU A N 1
ATOM 1456 C CA . GLU A 1 184 ? -6.666 -17.249 -7.826 1.00 29.22 184 GLU A CA 1
ATOM 1457 C C . GLU A 1 184 ? -7.883 -16.724 -8.596 1.00 29.22 184 GLU A C 1
ATOM 1459 O O . GLU A 1 184 ? -8.349 -17.346 -9.551 1.00 29.22 184 GLU A O 1
ATOM 1464 N N . TRP A 1 185 ? -8.352 -15.532 -8.235 1.00 25.80 185 TRP A N 1
ATOM 1465 C CA . TRP A 1 185 ? -9.237 -14.740 -9.085 1.00 25.80 185 TRP A CA 1
ATOM 1466 C C . TRP A 1 185 ? -8.370 -13.752 -9.871 1.00 25.80 185 TRP A C 1
ATOM 1468 O O . TRP A 1 185 ? -7.971 -12.706 -9.363 1.00 25.80 185 TRP A O 1
ATOM 1478 N N . LYS A 1 186 ? -8.021 -14.111 -11.113 1.00 25.73 186 LYS A N 1
ATOM 1479 C CA . LYS A 1 186 ? -7.162 -13.297 -11.984 1.00 25.73 186 LYS A CA 1
ATOM 1480 C C . LYS A 1 186 ? -7.946 -12.148 -12.618 1.00 25.73 186 LYS A C 1
ATOM 1482 O O . LYS A 1 186 ? -8.646 -12.346 -13.607 1.00 25.73 186 LYS A O 1
ATOM 1487 N N . LEU A 1 187 ? -7.712 -10.917 -12.161 1.00 30.03 187 LEU A N 1
ATOM 1488 C CA . LEU A 1 187 ? -7.823 -9.736 -13.026 1.00 30.03 187 LEU A CA 1
ATOM 1489 C C . LEU A 1 187 ? -6.419 -9.254 -13.402 1.00 30.03 187 LEU A C 1
ATOM 1491 O O . LEU A 1 187 ? -5.903 -8.260 -12.905 1.00 30.03 187 LEU A O 1
ATOM 1495 N N . LYS A 1 188 ? -5.832 -10.053 -14.293 1.00 39.88 188 LYS A N 1
ATOM 1496 C CA . LYS A 1 188 ? -4.633 -9.888 -15.122 1.00 39.88 188 LYS A CA 1
ATOM 1497 C C . LYS A 1 188 ? -3.306 -9.370 -14.540 1.00 39.88 188 LYS A C 1
ATOM 1499 O O . LYS A 1 188 ? -2.364 -9.628 -15.257 1.00 39.88 188 LYS A O 1
ATOM 1504 N N . ASN A 1 189 ? -3.180 -8.762 -13.346 1.00 51.91 189 ASN A N 1
ATOM 1505 C CA . ASN A 1 189 ? -1.885 -8.531 -12.634 1.00 51.91 189 ASN A CA 1
ATOM 1506 C C . ASN A 1 189 ? -2.014 -8.149 -11.124 1.00 51.91 189 ASN A C 1
ATOM 1508 O O . ASN A 1 189 ? -1.054 -7.702 -10.503 1.00 51.91 189 ASN A O 1
ATOM 1512 N N . PHE A 1 190 ? -3.187 -8.314 -10.499 1.00 46.06 190 PHE A N 1
ATOM 1513 C CA . PHE A 1 190 ? -3.368 -8.191 -9.040 1.00 46.06 190 PHE A CA 1
ATOM 1514 C C . PHE A 1 190 ? -4.183 -9.375 -8.545 1.00 46.06 190 PHE A C 1
ATOM 1516 O O . PHE A 1 190 ? -5.238 -9.676 -9.114 1.00 46.06 190 PHE A O 1
ATOM 1523 N N . GLY A 1 191 ? -3.674 -10.047 -7.516 1.00 56.44 191 GLY A N 1
ATOM 1524 C CA . GLY A 1 191 ? -4.311 -11.204 -6.904 1.00 56.44 191 GLY A CA 1
ATOM 1525 C C . GLY A 1 191 ? -4.585 -10.940 -5.433 1.00 56.44 191 GLY A C 1
ATOM 1526 O O . GLY A 1 191 ? -3.674 -10.613 -4.681 1.00 56.44 191 GLY A O 1
ATOM 1527 N N . ILE A 1 192 ? -5.832 -11.117 -5.004 1.00 56.09 192 ILE A N 1
ATOM 1528 C CA . ILE A 1 192 ? -6.155 -11.229 -3.580 1.00 56.09 192 ILE A CA 1
ATOM 1529 C C . ILE A 1 192 ? -6.256 -12.719 -3.277 1.00 56.09 192 ILE A C 1
ATOM 1531 O O . ILE A 1 192 ? -7.022 -13.441 -3.916 1.00 56.09 192 ILE A O 1
ATOM 1535 N N . ALA A 1 193 ? -5.449 -13.183 -2.333 1.00 55.44 193 ALA A N 1
ATOM 1536 C CA . ALA A 1 193 ? -5.413 -14.565 -1.895 1.00 55.44 193 ALA A CA 1
ATOM 1537 C C . ALA A 1 193 ? -5.826 -14.634 -0.425 1.00 55.44 193 ALA A C 1
ATOM 1539 O O . ALA A 1 193 ? -5.147 -14.084 0.443 1.00 55.44 193 ALA A O 1
ATOM 1540 N N . LYS A 1 194 ? -6.923 -15.340 -0.140 1.00 48.91 194 LYS A N 1
ATOM 1541 C CA . LYS A 1 194 ? -7.302 -15.680 1.232 1.00 48.91 194 LYS A CA 1
ATOM 1542 C C . LYS A 1 194 ? -6.592 -16.958 1.646 1.00 48.91 194 LYS A C 1
ATOM 1544 O O . LYS A 1 194 ? -6.621 -17.954 0.917 1.00 48.91 194 LYS A O 1
ATOM 1549 N N . VAL A 1 195 ? -5.945 -16.931 2.804 1.00 51.94 195 VAL A N 1
ATOM 1550 C CA . VAL A 1 195 ? -5.366 -18.135 3.389 1.00 51.94 195 VAL A CA 1
ATOM 1551 C C . VAL A 1 195 ? -6.517 -18.890 4.030 1.00 51.94 195 VAL A C 1
ATOM 1553 O O . VAL A 1 195 ? -7.138 -18.410 4.973 1.00 51.94 195 VAL A O 1
ATOM 1556 N N . LYS A 1 196 ? -6.864 -20.055 3.481 1.00 38.94 196 LYS A N 1
ATOM 1557 C CA . LYS A 1 196 ? -7.777 -20.950 4.187 1.00 38.94 196 LYS A CA 1
ATOM 1558 C C . LYS A 1 196 ? -7.037 -21.466 5.414 1.00 38.94 196 LYS A C 1
ATOM 1560 O O . LYS A 1 196 ? -6.018 -22.134 5.249 1.00 38.94 196 LYS A O 1
ATOM 1565 N N . GLY A 1 197 ? -7.527 -21.105 6.599 1.00 41.66 197 GLY A N 1
ATOM 1566 C CA . GLY A 1 197 ? -7.084 -21.708 7.852 1.00 41.66 197 GLY A CA 1
ATOM 1567 C C . GLY A 1 197 ? -7.225 -23.227 7.768 1.00 41.66 197 GLY A C 1
ATOM 1568 O O . GLY A 1 197 ? -8.182 -23.716 7.158 1.00 41.66 197 GLY A O 1
ATOM 1569 N N . CYS A 1 198 ? -6.227 -23.937 8.293 1.00 30.66 198 CYS A N 1
ATOM 1570 C CA . CYS A 1 198 ? -6.316 -25.376 8.528 1.00 30.66 198 CYS A CA 1
ATOM 1571 C C . CYS A 1 198 ? -7.467 -25.696 9.485 1.00 30.66 198 CYS A C 1
ATOM 1573 O O . CYS A 1 198 ? -7.672 -24.906 10.432 1.00 30.66 198 CYS A O 1
#

Secondary structure (DSSP, 8-state):
-----TTTTTHHHHHHHHHHHHHHHHHHHHHHHTTSS-GGGEEEEEETTEEEEEE--HHHHHHHHHHHHHHHHHHHTT-EEEEEEEEE-TT--EEEEEEEE----------HHHHHHHHHHHHHHHHHHHHTGGGGSPPPPTT-EEEEEEEEPTTGGGSTTSS--------S--------------BTTEEEEE----